Protein AF-A0A7X6UPL3-F1 (afdb_monomer_lite)

Structure (mmCIF, N/CA/C/O backbone):
data_AF-A0A7X6UPL3-F1
#
_entry.id   AF-A0A7X6UPL3-F1
#
loop_
_atom_site.group_PDB
_atom_site.id
_atom_site.type_symbol
_atom_site.label_atom_id
_atom_site.label_alt_id
_atom_site.label_comp_id
_atom_site.label_asym_id
_atom_site.label_entity_id
_atom_site.label_seq_id
_atom_site.pdbx_PDB_ins_code
_atom_site.Cartn_x
_atom_site.Cartn_y
_atom_site.Cartn_z
_atom_site.occupancy
_atom_site.B_iso_or_equiv
_atom_site.auth_seq_id
_atom_site.auth_comp_id
_atom_site.auth_asym_id
_atom_site.auth_atom_id
_atom_site.pdbx_PDB_model_num
ATOM 1 N N . MET A 1 1 ? 2.548 5.588 -10.303 1.00 49.50 1 MET A N 1
ATOM 2 C CA . MET A 1 1 ? 3.588 5.818 -9.278 1.00 49.50 1 MET A CA 1
ATOM 3 C C . MET A 1 1 ? 4.989 5.684 -9.874 1.00 49.50 1 MET A C 1
ATOM 5 O O . MET A 1 1 ? 5.222 4.806 -10.696 1.00 49.50 1 MET A O 1
ATOM 9 N N . GLY A 1 2 ? 5.935 6.513 -9.449 1.00 39.44 2 GLY A N 1
ATOM 10 C CA . GLY A 1 2 ? 7.379 6.367 -9.688 1.00 39.44 2 GLY A CA 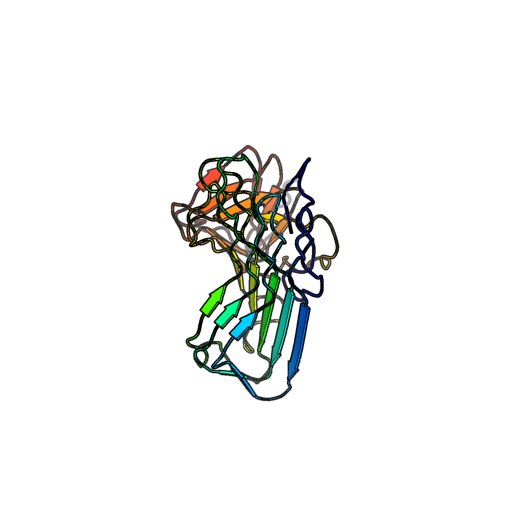1
ATOM 11 C C . GLY A 1 2 ? 8.161 7.140 -8.606 1.00 39.44 2 GLY A C 1
ATOM 12 O O . GLY A 1 2 ? 7.547 7.737 -7.729 1.00 39.44 2 GLY A O 1
ATOM 13 N N . ALA A 1 3 ? 9.494 7.144 -8.642 1.00 35.12 3 ALA A N 1
ATOM 14 C CA . ALA A 1 3 ? 10.317 7.879 -7.672 1.00 35.12 3 ALA A CA 1
ATOM 15 C C . ALA A 1 3 ? 11.450 8.640 -8.391 1.00 35.12 3 ALA A C 1
ATOM 17 O O . ALA A 1 3 ? 12.150 8.047 -9.200 1.00 35.12 3 ALA A O 1
ATOM 18 N N . THR A 1 4 ? 11.553 9.934 -8.099 1.00 40.44 4 THR A N 1
ATOM 19 C CA . THR A 1 4 ? 12.393 11.077 -8.547 1.00 40.44 4 THR A CA 1
ATOM 20 C C . THR A 1 4 ? 13.382 11.083 -9.753 1.00 40.44 4 THR A C 1
ATOM 22 O O . THR A 1 4 ? 13.896 10.079 -10.259 1.00 40.44 4 THR A O 1
ATOM 25 N N . THR A 1 5 ? 13.559 12.342 -10.216 1.00 37.91 5 THR A N 1
ATOM 26 C CA . THR A 1 5 ? 14.378 13.037 -11.255 1.00 37.91 5 THR A CA 1
ATOM 27 C C . THR A 1 5 ? 14.449 12.496 -12.681 1.00 37.91 5 THR A C 1
ATOM 29 O O . THR A 1 5 ? 14.645 13.280 -13.604 1.00 37.91 5 THR A O 1
ATOM 32 N N . TYR A 1 6 ? 14.165 11.215 -12.899 1.00 43.91 6 TYR A N 1
ATOM 33 C CA . TYR A 1 6 ? 13.834 10.660 -14.225 1.00 43.91 6 TYR A CA 1
ATOM 34 C C . TYR A 1 6 ? 12.540 9.826 -14.201 1.00 43.91 6 TYR A C 1
ATOM 36 O O . TYR A 1 6 ? 12.160 9.234 -15.213 1.00 43.91 6 TYR A O 1
ATOM 44 N N . ARG A 1 7 ? 11.869 9.736 -13.038 1.00 62.44 7 ARG A N 1
ATOM 45 C CA . ARG A 1 7 ? 10.598 9.020 -12.821 1.00 62.44 7 ARG A CA 1
ATOM 46 C C . ARG A 1 7 ? 9.725 9.829 -11.844 1.00 62.44 7 ARG A C 1
ATOM 48 O O . ARG A 1 7 ? 10.251 10.371 -10.877 1.00 62.44 7 ARG A O 1
ATOM 55 N N . GLY A 1 8 ? 8.431 9.988 -12.138 1.00 67.94 8 GLY A N 1
ATOM 56 C CA . GLY A 1 8 ? 7.529 10.902 -11.402 1.00 67.94 8 GLY A CA 1
ATOM 57 C C . GLY A 1 8 ? 7.066 10.341 -10.053 1.00 67.94 8 GLY A C 1
ATOM 58 O O . GLY A 1 8 ? 7.019 9.133 -9.979 1.00 67.94 8 GLY A O 1
ATOM 59 N N . PRO A 1 9 ? 6.724 11.159 -9.040 1.00 83.06 9 PRO A N 1
ATOM 60 C CA . PRO A 1 9 ? 6.570 10.779 -7.618 1.00 83.06 9 PRO A CA 1
ATOM 61 C C . PRO A 1 9 ? 5.418 9.800 -7.298 1.00 83.06 9 PRO A C 1
ATOM 63 O O . PRO A 1 9 ? 4.593 9.470 -8.157 1.00 83.06 9 PRO A O 1
ATOM 66 N N . CYS A 1 10 ? 5.332 9.342 -6.040 1.00 90.25 10 CYS A N 1
ATOM 67 C CA . CYS A 1 10 ? 4.122 8.687 -5.520 1.00 90.25 10 CYS A CA 1
ATOM 68 C C . CYS A 1 10 ? 2.954 9.688 -5.443 1.00 90.25 10 CYS A C 1
ATOM 70 O O . CYS A 1 10 ? 3.157 10.849 -5.101 1.00 90.25 10 CYS A O 1
ATOM 72 N N . TYR A 1 11 ? 1.729 9.247 -5.733 1.00 93.81 11 TYR A N 1
ATOM 73 C CA . TYR A 1 11 ? 0.514 10.073 -5.678 1.00 93.81 11 TYR A CA 1
ATOM 74 C C . TYR A 1 11 ? -0.709 9.216 -5.337 1.00 93.81 11 TYR A C 1
ATOM 76 O O . TYR A 1 11 ? -0.643 7.980 -5.382 1.00 93.81 11 TYR A O 1
ATOM 84 N N . GLY A 1 12 ? -1.817 9.890 -5.043 1.00 96.06 12 GLY A N 1
ATOM 85 C CA . GLY A 1 12 ? -3.114 9.276 -4.801 1.00 96.06 12 GLY A CA 1
ATOM 86 C C . GLY A 1 12 ? -3.332 8.880 -3.345 1.00 96.06 12 GLY A C 1
ATOM 87 O O . GLY A 1 12 ? -2.394 8.558 -2.613 1.00 96.06 12 GLY A O 1
ATOM 88 N N . SER A 1 13 ? -4.603 8.879 -2.954 1.00 97.06 13 SER A N 1
ATOM 89 C CA . SER A 1 13 ? -5.058 8.433 -1.640 1.00 97.06 13 SER A CA 1
ATOM 90 C C . SER A 1 13 ? -4.751 6.953 -1.404 1.00 97.06 13 SER A C 1
ATOM 92 O O . SER A 1 13 ? -4.947 6.119 -2.291 1.00 97.06 13 SER A O 1
ATOM 94 N N . VAL A 1 14 ? -4.315 6.612 -0.190 1.00 96.94 14 VAL A N 1
ATOM 95 C CA . VAL A 1 14 ? -4.126 5.213 0.224 1.00 96.94 14 VAL A CA 1
ATOM 96 C C . VAL A 1 14 ? -5.434 4.551 0.648 1.00 96.94 14 VAL A C 1
ATOM 98 O O . VAL A 1 14 ? -5.578 3.353 0.427 1.00 96.94 14 VAL A O 1
ATOM 101 N N . ILE A 1 15 ? -6.400 5.303 1.191 1.00 96.50 15 ILE A N 1
ATOM 102 C CA . ILE A 1 15 ? -7.674 4.737 1.680 1.00 96.50 15 ILE A CA 1
ATOM 103 C C . ILE A 1 15 ? -8.833 4.845 0.674 1.00 96.50 15 ILE A C 1
ATOM 105 O O . ILE A 1 15 ? -9.857 4.179 0.821 1.00 96.50 15 ILE A O 1
ATOM 109 N N . ALA A 1 16 ? -8.716 5.707 -0.337 1.00 96.69 16 ALA A N 1
ATOM 110 C CA . ALA A 1 16 ? -9.722 5.898 -1.380 1.00 96.69 16 ALA A CA 1
ATOM 111 C C . ALA A 1 16 ? -9.080 6.202 -2.751 1.00 96.69 16 ALA A C 1
ATOM 113 O O . ALA A 1 16 ? -9.371 7.241 -3.350 1.00 96.69 16 ALA A O 1
ATOM 114 N N . PRO A 1 17 ? -8.224 5.308 -3.276 1.00 98.12 17 PRO A N 1
ATOM 115 C CA . PRO A 1 17 ? -7.511 5.533 -4.525 1.00 98.12 17 PRO A CA 1
ATOM 116 C C . PRO A 1 17 ? -8.465 5.618 -5.723 1.00 98.12 17 PRO A C 1
ATOM 118 O O . PRO A 1 17 ? -9.433 4.861 -5.827 1.00 98.12 17 PRO A O 1
ATOM 121 N N . THR A 1 18 ? -8.193 6.542 -6.643 1.00 97.56 18 THR A N 1
ATOM 122 C CA . THR A 1 18 ? -8.946 6.706 -7.904 1.00 97.56 18 THR A CA 1
ATOM 123 C C . THR A 1 18 ? -8.048 6.997 -9.107 1.00 97.56 18 THR A C 1
ATOM 125 O O . THR A 1 18 ? -8.505 6.945 -10.249 1.00 97.56 18 THR A O 1
ATOM 128 N N . ASN A 1 19 ? -6.767 7.287 -8.876 1.00 97.25 19 ASN A N 1
ATOM 129 C CA . ASN A 1 19 ? -5.839 7.723 -9.908 1.00 97.25 19 ASN A CA 1
ATOM 130 C C . ASN A 1 19 ? -5.349 6.544 -10.759 1.00 97.25 19 ASN A C 1
ATOM 132 O O . ASN A 1 19 ? -4.966 5.491 -10.245 1.00 97.25 19 ASN A O 1
ATOM 136 N N . ILE A 1 20 ? -5.288 6.740 -12.072 1.00 97.06 20 ILE A N 1
ATOM 137 C CA . ILE A 1 20 ? -4.645 5.781 -12.973 1.00 97.06 20 ILE A CA 1
ATOM 138 C C . ILE A 1 20 ? -3.119 5.778 -12.785 1.00 97.06 20 ILE A C 1
ATOM 140 O O . ILE A 1 20 ? -2.510 6.743 -12.307 1.00 97.06 20 ILE A O 1
ATOM 144 N N . GLY A 1 21 ? -2.487 4.677 -13.171 1.00 96.31 21 GLY A N 1
ATOM 145 C CA . GLY A 1 21 ? -1.043 4.512 -13.177 1.00 96.31 21 GLY A CA 1
ATOM 146 C C . GLY A 1 21 ? -0.377 5.382 -14.243 1.00 96.31 21 GLY A C 1
ATOM 147 O O . GLY A 1 21 ? -0.893 5.570 -15.343 1.00 96.31 21 GLY A O 1
ATOM 148 N N . SER A 1 22 ? 0.805 5.904 -13.929 1.00 93.56 22 SER A N 1
ATOM 149 C CA . SER A 1 22 ? 1.627 6.645 -14.885 1.00 93.56 22 SER A CA 1
ATOM 150 C C . SER A 1 22 ? 2.114 5.729 -16.003 1.00 93.56 22 SER A C 1
ATOM 152 O O . SER A 1 22 ? 2.554 4.605 -15.744 1.00 93.56 22 SER A O 1
ATOM 154 N N . GLY A 1 23 ? 2.087 6.235 -17.235 1.00 90.62 23 GLY A N 1
ATOM 155 C CA . GLY A 1 23 ? 2.757 5.589 -18.356 1.00 90.62 23 GLY A CA 1
ATOM 156 C C . GLY A 1 23 ? 4.282 5.619 -18.223 1.00 90.62 23 GLY A C 1
ATOM 157 O O . GLY A 1 23 ? 4.850 6.454 -17.517 1.00 90.62 23 GLY A O 1
ATOM 158 N N . GLY A 1 24 ? 4.930 4.689 -18.915 1.00 86.50 24 GLY A N 1
ATOM 159 C CA . GLY A 1 24 ? 6.369 4.677 -19.161 1.00 86.50 24 GLY A CA 1
ATOM 160 C C . GLY A 1 24 ? 6.697 5.178 -20.573 1.00 86.50 24 GLY A C 1
ATOM 161 O O . GLY A 1 24 ? 5.895 5.894 -21.174 1.00 86.50 24 GLY A O 1
ATOM 162 N N . SER A 1 25 ? 7.848 4.808 -21.147 1.00 85.69 25 SER A N 1
ATOM 163 C CA . SER A 1 25 ? 8.225 5.273 -22.497 1.00 85.69 25 SER A CA 1
ATOM 164 C C . SER A 1 25 ? 7.486 4.468 -23.568 1.00 85.69 25 SER A C 1
ATOM 166 O O . SER A 1 25 ? 7.978 3.456 -24.066 1.00 85.69 25 SER A O 1
ATOM 168 N N . GLY A 1 26 ? 6.255 4.880 -23.877 1.00 82.81 26 GLY A N 1
ATOM 169 C CA . GLY A 1 26 ? 5.372 4.179 -24.815 1.00 82.81 26 GLY A CA 1
ATOM 170 C C . GLY A 1 26 ? 4.574 3.021 -24.202 1.00 82.81 26 GLY A C 1
ATOM 171 O O . GLY A 1 26 ? 3.855 2.338 -24.925 1.00 82.81 26 GLY A O 1
ATOM 172 N N . SER A 1 27 ? 4.653 2.807 -22.884 1.00 89.19 27 SER A N 1
ATOM 173 C CA . SER A 1 27 ? 3.832 1.824 -22.163 1.00 89.19 27 SER A CA 1
ATOM 174 C C . SER A 1 27 ? 2.759 2.500 -21.317 1.00 89.19 27 SER A C 1
ATOM 176 O O . SER A 1 27 ? 3.033 3.471 -20.613 1.00 89.19 27 SER A O 1
ATOM 178 N N . ALA A 1 28 ? 1.543 1.959 -21.335 1.00 94.38 28 ALA A N 1
ATOM 179 C CA . ALA A 1 28 ? 0.455 2.431 -20.487 1.00 94.38 28 ALA A CA 1
ATOM 180 C C . ALA A 1 28 ? 0.680 2.054 -19.013 1.00 94.38 28 ALA A C 1
ATOM 182 O O . ALA A 1 28 ? 1.211 0.984 -18.714 1.00 94.38 28 ALA A O 1
ATOM 183 N N . GLY A 1 29 ? 0.264 2.927 -18.096 1.00 96.06 29 GLY A N 1
ATOM 184 C CA . GLY A 1 29 ? 0.068 2.555 -16.698 1.00 96.06 29 GLY A CA 1
ATOM 185 C C . GLY A 1 29 ? -1.277 1.856 -16.495 1.00 96.06 29 GLY A C 1
ATOM 186 O O . GLY A 1 29 ? -2.119 1.834 -17.394 1.00 96.06 29 GLY A O 1
ATOM 187 N N . GLY A 1 30 ? -1.472 1.285 -15.311 1.00 97.62 30 GLY A N 1
ATOM 188 C CA . GLY A 1 30 ? -2.698 0.582 -14.958 1.00 97.62 30 GLY A CA 1
ATOM 189 C C . GLY A 1 30 ? -3.911 1.504 -14.873 1.00 97.62 30 GLY A C 1
ATOM 190 O O . GLY A 1 30 ? -3.797 2.687 -14.556 1.00 97.62 30 GLY A O 1
ATOM 191 N N . GLY A 1 31 ? -5.093 0.957 -15.148 1.00 97.88 31 GLY A N 1
ATOM 192 C CA . GLY A 1 31 ? -6.359 1.683 -15.044 1.00 97.88 31 GLY A CA 1
ATOM 193 C C . GLY A 1 31 ? -6.828 1.905 -13.601 1.00 97.88 31 GLY A C 1
ATOM 194 O O . GLY A 1 31 ? -6.066 1.784 -12.642 1.00 97.88 31 GLY A O 1
ATOM 195 N N . ALA A 1 32 ? -8.112 2.222 -13.445 1.00 98.06 32 ALA A N 1
ATOM 196 C CA . ALA A 1 32 ? -8.763 2.309 -12.144 1.00 98.06 32 ALA A CA 1
ATOM 197 C C . ALA A 1 32 ? -10.045 1.464 -12.125 1.00 98.06 32 ALA A C 1
ATOM 199 O O . ALA A 1 32 ? -10.861 1.555 -13.042 1.00 98.06 32 ALA A O 1
ATOM 200 N N . VAL A 1 33 ? -10.230 0.670 -11.070 1.00 98.25 33 VAL A N 1
ATOM 201 C CA . VAL A 1 33 ? -11.450 -0.104 -10.798 1.00 98.25 33 VAL A CA 1
ATOM 202 C C . VAL A 1 33 ? -12.081 0.423 -9.516 1.00 98.25 33 VAL A C 1
ATOM 204 O O . VAL A 1 33 ? -11.426 0.479 -8.477 1.00 98.25 33 VAL A O 1
ATOM 207 N N . LEU A 1 34 ? -13.356 0.808 -9.594 1.00 98.19 34 LEU A N 1
ATOM 208 C CA . LEU A 1 34 ? -14.114 1.394 -8.489 1.00 98.19 34 LEU A CA 1
ATOM 209 C C . LEU A 1 34 ? -15.390 0.579 -8.262 1.00 98.19 34 LEU A C 1
ATOM 211 O O . LEU A 1 34 ? -16.327 0.657 -9.058 1.00 98.19 34 LEU A O 1
ATOM 215 N N . PHE A 1 35 ? -15.439 -0.200 -7.184 1.00 97.75 35 PHE A N 1
ATOM 216 C CA . PHE A 1 35 ? -16.622 -0.962 -6.787 1.00 97.75 35 PHE A CA 1
ATOM 217 C C . PHE A 1 35 ? -17.310 -0.305 -5.596 1.00 97.75 35 PHE A C 1
ATOM 219 O O . PHE A 1 35 ? -16.679 0.053 -4.601 1.00 97.75 35 PHE A O 1
ATOM 226 N N . LYS A 1 36 ? -18.635 -0.186 -5.696 1.00 97.88 36 LYS A N 1
ATOM 227 C CA . LYS A 1 36 ? -19.515 0.217 -4.601 1.00 97.88 36 LYS A CA 1
ATOM 228 C C . LYS A 1 36 ? -20.693 -0.748 -4.555 1.00 97.88 36 LYS A C 1
ATOM 230 O O . LYS A 1 36 ? -21.686 -0.561 -5.253 1.00 97.88 36 LYS A O 1
ATOM 235 N N . VAL A 1 37 ? -20.542 -1.796 -3.760 1.00 98.25 37 VAL A N 1
ATOM 236 C CA . VAL A 1 37 ? -21.475 -2.919 -3.642 1.00 98.25 37 VAL A CA 1
ATOM 237 C C . VAL A 1 37 ? -22.011 -2.937 -2.214 1.00 98.25 37 VAL A C 1
ATOM 239 O O . VAL A 1 37 ? -21.251 -2.816 -1.265 1.00 98.25 37 VAL A O 1
ATOM 242 N N . THR A 1 38 ? -23.325 -3.038 -2.029 1.00 96.62 38 THR A N 1
ATOM 243 C CA . THR A 1 38 ? -23.914 -3.081 -0.676 1.00 96.62 38 THR A CA 1
ATOM 244 C C . THR A 1 38 ? -23.920 -4.485 -0.075 1.00 96.62 38 THR A C 1
ATOM 246 O O . THR A 1 38 ? -23.954 -4.613 1.141 1.00 96.62 38 THR A O 1
ATOM 249 N N . GLY A 1 39 ? -23.912 -5.522 -0.915 1.00 97.19 39 GLY A N 1
ATOM 250 C CA . GLY A 1 39 ? -23.889 -6.927 -0.505 1.00 97.19 39 GLY A CA 1
ATOM 251 C C . GLY A 1 39 ? -22.518 -7.573 -0.692 1.00 97.19 39 GLY A C 1
ATOM 252 O O . GLY A 1 39 ? -21.479 -6.962 -0.452 1.00 97.19 39 GLY A O 1
ATOM 253 N N . GLU A 1 40 ? -22.510 -8.820 -1.149 1.00 98.25 40 GLU A N 1
ATOM 254 C CA . GLU A 1 40 ? -21.281 -9.581 -1.361 1.00 98.25 40 GLU A CA 1
ATOM 255 C C . GLU A 1 40 ? -20.595 -9.225 -2.689 1.00 98.25 40 GLU A C 1
ATOM 257 O O . GLU A 1 40 ? -21.219 -9.214 -3.751 1.00 98.25 40 GLU A O 1
ATOM 262 N N . THR A 1 41 ? -19.279 -9.021 -2.630 1.00 98.62 41 THR A N 1
ATOM 263 C CA . THR A 1 41 ? -18.389 -9.106 -3.790 1.00 98.62 41 THR A CA 1
ATOM 264 C C . THR A 1 41 ? -17.617 -10.416 -3.699 1.00 98.62 41 THR A C 1
ATOM 266 O O . THR A 1 41 ? -16.862 -10.636 -2.750 1.00 98.62 41 THR A O 1
ATOM 269 N N . ARG A 1 42 ? -17.777 -11.288 -4.699 1.00 98.56 42 ARG A N 1
ATOM 270 C CA . ARG A 1 42 ? -17.036 -12.549 -4.803 1.00 98.56 42 ARG A CA 1
ATOM 271 C C . ARG A 1 42 ? -15.982 -12.465 -5.903 1.00 98.56 42 ARG A C 1
ATOM 273 O O . ARG A 1 42 ? -16.318 -12.250 -7.064 1.00 98.56 42 ARG A O 1
ATOM 280 N N . VAL A 1 43 ? -14.716 -12.670 -5.545 1.00 98.62 43 VAL A N 1
ATOM 281 C CA . VAL A 1 43 ? -13.575 -12.645 -6.470 1.00 98.62 43 VAL A CA 1
ATOM 282 C C . VAL A 1 43 ? -12.922 -14.024 -6.507 1.00 98.62 43 VAL A C 1
ATOM 284 O O . VAL A 1 43 ? -12.103 -14.365 -5.657 1.00 98.62 43 VAL A O 1
ATOM 287 N N . ASP A 1 44 ? -13.287 -14.823 -7.508 1.00 98.62 44 ASP A N 1
ATOM 288 C CA . ASP A 1 44 ? -12.640 -16.115 -7.800 1.00 98.62 44 ASP A CA 1
ATOM 289 C C . ASP A 1 44 ? -11.647 -16.034 -8.970 1.00 98.62 44 ASP A C 1
ATOM 291 O O . ASP A 1 44 ? -10.862 -16.954 -9.182 1.00 98.62 44 ASP A O 1
ATOM 295 N N . GLY A 1 45 ? -11.689 -14.936 -9.731 1.00 98.38 45 GLY A N 1
ATOM 296 C CA . GLY A 1 45 ? -10.803 -14.663 -10.860 1.00 98.38 45 GLY A CA 1
ATOM 297 C C . GLY A 1 45 ? -9.781 -13.571 -10.549 1.00 98.38 45 GLY A C 1
ATOM 298 O O . GLY A 1 45 ? -9.270 -13.477 -9.437 1.00 98.38 45 GLY A O 1
ATOM 299 N N . LEU A 1 46 ? -9.498 -12.732 -11.544 1.00 98.50 46 LEU A N 1
ATOM 300 C CA . LEU A 1 46 ? -8.523 -11.648 -11.458 1.00 98.50 46 LEU A CA 1
ATOM 301 C C . LEU A 1 46 ? -9.214 -10.283 -11.545 1.00 98.50 46 LEU A C 1
ATOM 303 O O . LEU A 1 46 ? -9.935 -10.013 -12.505 1.00 98.50 46 LEU A O 1
ATOM 307 N N . ILE A 1 47 ? -8.929 -9.407 -10.584 1.00 98.69 47 ILE A N 1
ATOM 308 C CA . ILE A 1 47 ? -9.117 -7.958 -10.708 1.00 98.69 47 ILE A CA 1
ATOM 309 C C . ILE A 1 47 ? -7.722 -7.347 -10.794 1.00 98.69 47 ILE A C 1
ATOM 311 O O . ILE A 1 47 ? -6.951 -7.458 -9.843 1.00 98.69 47 ILE A O 1
ATOM 315 N N . ALA A 1 48 ? -7.392 -6.722 -11.924 1.00 98.44 48 ALA A N 1
ATOM 316 C CA . ALA A 1 48 ? -6.061 -6.183 -12.171 1.00 98.44 48 ALA A CA 1
ATOM 317 C C . ALA A 1 48 ? -6.102 -4.736 -12.672 1.00 98.44 48 ALA A C 1
ATOM 319 O O . ALA A 1 48 ? -6.839 -4.408 -13.602 1.00 98.44 48 ALA A O 1
ATOM 320 N N . CYS A 1 49 ? -5.244 -3.903 -12.090 1.00 98.31 49 CYS A N 1
ATOM 321 C CA . CYS A 1 49 ? -4.909 -2.558 -12.555 1.00 98.31 49 CYS A CA 1
ATOM 322 C C . CYS A 1 49 ? -3.392 -2.451 -12.740 1.00 98.31 49 CYS A C 1
ATOM 324 O O . CYS A 1 49 ? -2.750 -1.547 -12.203 1.00 98.31 49 CYS A O 1
ATOM 326 N N . ASP A 1 50 ? -2.806 -3.407 -13.455 1.00 98.00 50 ASP A N 1
ATOM 327 C CA . ASP A 1 50 ? -1.359 -3.502 -13.629 1.00 98.00 50 ASP A CA 1
ATOM 328 C C . ASP A 1 50 ? -0.849 -2.515 -14.680 1.00 98.00 50 ASP A C 1
ATOM 330 O O . ASP A 1 50 ? -1.521 -2.229 -15.672 1.00 98.00 50 ASP A O 1
ATOM 334 N N . GLY A 1 51 ? 0.360 -2.004 -14.474 1.00 95.88 51 GLY A N 1
ATOM 335 C CA . GLY A 1 51 ? 1.071 -1.260 -15.504 1.00 95.88 51 GLY A CA 1
ATOM 336 C C . GLY A 1 51 ? 1.668 -2.186 -16.561 1.00 95.88 51 GLY A C 1
ATOM 337 O O . GLY A 1 51 ? 2.128 -3.286 -16.253 1.00 95.88 51 GLY A O 1
ATOM 338 N N . ASN A 1 52 ? 1.715 -1.733 -17.816 1.00 93.81 52 ASN A N 1
ATOM 339 C CA . ASN A 1 52 ? 2.252 -2.556 -18.896 1.00 93.81 52 ASN A CA 1
ATOM 340 C C . ASN A 1 52 ? 3.777 -2.698 -18.787 1.00 93.81 52 ASN A C 1
ATOM 342 O O . ASN A 1 52 ? 4.472 -1.705 -18.525 1.00 93.81 52 ASN A O 1
ATOM 346 N N . PRO A 1 53 ? 4.319 -3.902 -19.048 1.00 89.12 53 PRO A N 1
ATOM 347 C CA . PRO A 1 53 ? 5.755 -4.106 -19.124 1.00 89.12 53 PRO A CA 1
ATOM 348 C C . PRO A 1 53 ? 6.344 -3.367 -20.327 1.00 89.12 53 PRO A C 1
ATOM 350 O O . PRO A 1 53 ? 5.657 -3.099 -21.316 1.00 89.12 53 PRO A O 1
ATOM 353 N N . ASN A 1 54 ? 7.630 -3.036 -20.247 1.00 84.31 54 ASN A N 1
ATOM 354 C CA . ASN A 1 54 ? 8.341 -2.385 -21.340 1.00 84.31 54 ASN A CA 1
ATOM 355 C C . ASN A 1 54 ? 9.854 -2.619 -21.253 1.00 84.31 54 ASN A C 1
ATOM 357 O O . ASN A 1 54 ? 10.396 -2.958 -20.198 1.00 84.31 54 ASN A O 1
ATOM 361 N N . TYR A 1 55 ? 10.538 -2.388 -22.370 1.00 75.44 55 TYR A N 1
ATOM 362 C CA . TYR A 1 55 ? 11.997 -2.315 -22.442 1.00 75.44 55 TYR A CA 1
ATOM 363 C C . TYR A 1 55 ? 12.511 -0.997 -21.869 1.00 75.44 55 TYR A C 1
ATOM 365 O O . TYR A 1 55 ? 13.518 -0.960 -21.163 1.00 75.44 55 TYR A O 1
ATOM 373 N N . THR A 1 56 ? 11.799 0.092 -22.169 1.00 72.12 56 THR A N 1
ATOM 374 C CA . THR A 1 56 ? 12.212 1.445 -21.824 1.00 72.12 56 THR A CA 1
ATOM 375 C C . THR A 1 56 ? 11.215 2.081 -20.872 1.00 72.12 56 THR A C 1
ATOM 377 O O . THR A 1 56 ? 10.279 2.728 -21.316 1.00 72.12 56 THR A O 1
ATOM 380 N N . HIS A 1 57 ? 11.399 1.913 -19.560 1.00 82.38 57 HIS A N 1
ATOM 381 C CA . HIS A 1 57 ? 10.471 2.398 -18.527 1.00 82.38 57 HIS A CA 1
ATOM 382 C C . HIS A 1 57 ? 9.074 1.772 -18.630 1.00 82.38 57 HIS A C 1
ATOM 384 O O . HIS A 1 57 ? 8.300 2.104 -19.522 1.00 82.38 57 HIS A O 1
ATOM 390 N N . SER A 1 58 ? 8.734 0.892 -17.693 1.00 89.31 58 SER A N 1
ATOM 391 C CA . SER A 1 58 ? 7.420 0.238 -17.660 1.00 89.31 58 SER A CA 1
ATOM 392 C C . SER A 1 58 ? 6.355 1.116 -16.998 1.00 89.31 58 SER A C 1
ATOM 394 O O . SER A 1 58 ? 6.671 2.029 -16.230 1.00 89.31 58 SER A O 1
ATOM 396 N N . GLY A 1 59 ? 5.084 0.845 -17.298 1.00 93.12 59 GLY A N 1
ATOM 397 C CA . GLY A 1 59 ? 3.957 1.546 -16.688 1.00 93.12 59 GLY A CA 1
ATOM 398 C C . GLY A 1 59 ? 3.799 1.196 -15.212 1.00 93.12 59 GLY A C 1
ATOM 399 O O . GLY A 1 59 ? 4.095 0.079 -14.791 1.00 93.12 59 GLY A O 1
ATOM 400 N N . ALA A 1 60 ? 3.317 2.141 -14.414 1.00 94.62 60 ALA A N 1
ATOM 401 C CA . ALA A 1 60 ? 3.023 1.908 -13.005 1.00 94.62 60 ALA A CA 1
ATOM 402 C C . ALA A 1 60 ? 1.657 1.245 -12.804 1.00 94.62 60 ALA A C 1
ATOM 404 O O . ALA A 1 60 ? 0.762 1.433 -13.629 1.00 94.62 60 ALA A O 1
ATOM 405 N N . GLY A 1 61 ? 1.474 0.554 -11.680 1.00 97.50 61 GLY A N 1
ATOM 406 C CA . GLY A 1 61 ? 0.160 0.095 -11.240 1.00 97.50 61 GLY A CA 1
ATOM 407 C C . GLY A 1 61 ? -0.802 1.266 -11.014 1.00 97.50 61 GLY A C 1
ATOM 408 O O . GLY A 1 61 ? -0.384 2.385 -10.693 1.00 97.50 61 GLY A O 1
ATOM 409 N N . GLY A 1 62 ? -2.087 1.005 -11.230 1.00 98.25 62 GLY A N 1
ATOM 410 C CA . GLY A 1 62 ? -3.181 1.957 -11.064 1.00 98.25 62 GLY A CA 1
ATOM 411 C C . GLY A 1 62 ? -3.914 1.796 -9.733 1.00 98.25 62 GLY A C 1
ATOM 412 O O . GLY A 1 62 ? -3.292 1.523 -8.707 1.00 98.25 62 GLY A O 1
ATOM 413 N N . SER A 1 63 ? -5.235 1.977 -9.745 1.00 98.69 63 SER A N 1
ATOM 414 C CA . SER A 1 63 ? -6.051 2.009 -8.523 1.00 98.69 63 SER A CA 1
ATOM 415 C C . SER A 1 63 ? -7.114 0.918 -8.489 1.00 98.69 63 SER A C 1
ATOM 417 O O . SER A 1 63 ? -7.832 0.713 -9.464 1.00 98.69 63 SER A O 1
ATOM 419 N N . ILE A 1 64 ? -7.279 0.261 -7.345 1.00 98.88 64 ILE A N 1
ATOM 420 C CA . ILE A 1 64 ? -8.431 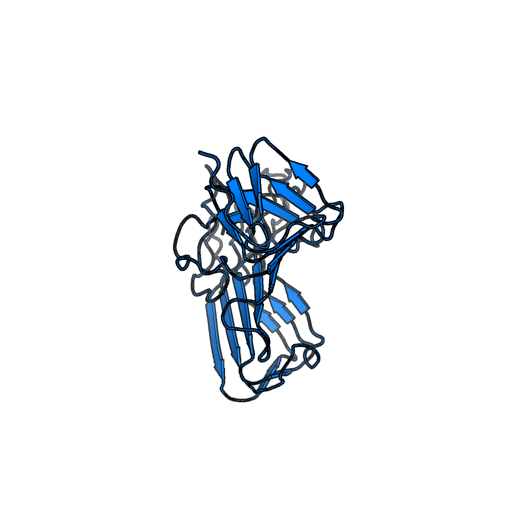-0.602 -7.061 1.00 98.88 64 ILE A CA 1
ATOM 421 C C . ILE A 1 64 ? -9.075 -0.106 -5.770 1.00 98.88 64 ILE A C 1
ATOM 423 O O . ILE A 1 64 ? -8.433 -0.088 -4.728 1.00 98.88 64 ILE A O 1
ATOM 427 N N . ASN A 1 65 ? -10.340 0.295 -5.828 1.00 98.75 65 ASN A N 1
ATOM 428 C CA . ASN A 1 65 ? -11.089 0.793 -4.678 1.00 98.75 65 ASN A CA 1
ATOM 429 C C . ASN A 1 65 ? -12.399 0.023 -4.569 1.00 98.75 65 ASN A C 1
ATOM 431 O O . ASN A 1 65 ? -13.310 0.213 -5.376 1.00 98.75 65 ASN A O 1
ATOM 435 N N . ILE A 1 66 ? -12.469 -0.879 -3.598 1.00 98.69 66 ILE A N 1
ATOM 436 C CA . ILE A 1 66 ? -13.604 -1.768 -3.391 1.00 98.69 66 ILE A CA 1
ATOM 437 C C . ILE A 1 66 ? -14.266 -1.400 -2.071 1.00 98.69 66 ILE A C 1
ATOM 439 O O . ILE A 1 66 ? -13.712 -1.609 -0.998 1.00 98.69 66 ILE A O 1
ATOM 443 N N . LYS A 1 67 ? -15.493 -0.894 -2.148 1.00 98.50 67 LYS A N 1
ATOM 444 C CA . LYS A 1 67 ? -16.394 -0.772 -1.000 1.00 98.50 67 LYS A CA 1
ATOM 445 C C . LYS A 1 67 ? -17.473 -1.828 -1.163 1.00 98.50 67 LYS A C 1
ATOM 447 O O . LYS A 1 67 ? -18.230 -1.764 -2.133 1.00 98.50 67 LYS A O 1
ATOM 452 N N . THR A 1 68 ? -17.504 -2.809 -0.269 1.00 98.62 68 THR A N 1
ATOM 453 C CA . THR A 1 68 ? -18.414 -3.960 -0.350 1.00 98.62 68 THR A CA 1
ATOM 454 C C . THR A 1 68 ? -19.028 -4.266 1.015 1.00 98.62 68 THR A C 1
ATOM 456 O O . THR A 1 68 ? -18.502 -3.828 2.035 1.00 98.62 68 THR A O 1
ATOM 459 N N . GLY A 1 69 ? -20.143 -4.992 1.074 1.00 98.44 69 GLY A N 1
ATOM 460 C CA . GLY A 1 69 ? -20.664 -5.531 2.335 1.00 98.44 69 GLY A CA 1
ATOM 461 C C . GLY A 1 69 ? -19.699 -6.580 2.884 1.00 98.44 69 GLY A C 1
ATOM 462 O O . GLY A 1 69 ? -19.019 -6.342 3.880 1.00 98.44 69 GLY A O 1
ATOM 463 N N . ILE A 1 70 ? -19.564 -7.681 2.142 1.00 98.44 70 ILE A N 1
ATOM 464 C CA . ILE A 1 70 ? -18.616 -8.779 2.390 1.00 98.44 70 ILE A CA 1
ATOM 465 C C . ILE A 1 70 ? -17.716 -8.958 1.159 1.00 98.44 70 ILE A C 1
ATOM 467 O O . ILE A 1 70 ? -18.169 -8.769 0.025 1.00 98.44 70 ILE A O 1
ATOM 471 N N . LEU A 1 71 ? -16.456 -9.352 1.370 1.00 98.75 71 LEU A N 1
ATOM 472 C CA . LEU A 1 71 ? -15.564 -9.864 0.327 1.00 98.75 71 LEU A CA 1
ATOM 473 C C . LEU A 1 71 ? -15.375 -11.379 0.505 1.00 98.75 71 LEU A C 1
ATOM 475 O O . LEU A 1 71 ? -15.005 -11.833 1.585 1.00 98.75 71 LEU A O 1
ATOM 479 N N . ARG A 1 72 ? -15.595 -12.165 -0.554 1.00 98.69 72 ARG A N 1
ATOM 480 C CA . ARG A 1 72 ? -15.336 -13.617 -0.571 1.00 98.69 72 ARG A CA 1
ATOM 481 C C . ARG A 1 72 ? -14.529 -14.038 -1.785 1.00 98.69 72 ARG A C 1
ATOM 483 O O . ARG A 1 72 ? -14.495 -13.344 -2.799 1.00 98.69 72 ARG A O 1
ATOM 490 N N . GLY A 1 73 ? -13.970 -15.239 -1.715 1.00 98.56 73 GLY A N 1
ATOM 491 C CA . GLY A 1 73 ? -13.378 -15.918 -2.863 1.00 98.56 73 GLY A CA 1
ATOM 492 C C . GLY A 1 73 ? -11.909 -16.240 -2.653 1.00 98.56 73 GLY A C 1
ATOM 493 O O . GLY A 1 73 ? -11.379 -16.135 -1.547 1.00 98.56 73 GLY A O 1
ATOM 494 N N . ARG A 1 74 ? -11.274 -16.714 -3.722 1.00 98.44 74 ARG A N 1
ATOM 495 C CA . ARG A 1 74 ? -9.889 -17.221 -3.699 1.00 98.44 74 ARG A CA 1
ATOM 496 C C . ARG A 1 74 ? -9.044 -16.682 -4.854 1.00 98.44 74 ARG A C 1
ATOM 498 O O . ARG A 1 74 ? -7.970 -17.209 -5.119 1.00 98.44 74 ARG A O 1
ATOM 505 N N . GLY A 1 75 ? -9.569 -15.688 -5.565 1.00 98.69 75 GLY A N 1
ATOM 506 C CA . GLY A 1 75 ? -8.922 -15.056 -6.703 1.00 98.69 75 GLY A CA 1
ATOM 507 C C . GLY A 1 75 ? -7.826 -14.071 -6.302 1.00 98.69 75 GLY A C 1
ATOM 508 O O . GLY A 1 75 ? -7.357 -14.045 -5.164 1.00 98.69 75 GLY A O 1
ATOM 509 N N . THR A 1 76 ? -7.438 -13.224 -7.247 1.00 98.81 76 THR A N 1
ATOM 510 C CA . THR A 1 76 ? -6.364 -12.242 -7.075 1.00 98.81 76 THR A CA 1
ATOM 511 C C . THR A 1 76 ? -6.877 -10.836 -7.339 1.00 98.81 76 THR A C 1
ATOM 513 O O . THR A 1 76 ? -7.561 -10.581 -8.331 1.00 98.81 76 THR A O 1
ATOM 516 N N . ILE A 1 77 ? -6.512 -9.912 -6.455 1.00 98.88 77 ILE A N 1
ATOM 517 C CA . ILE A 1 77 ? -6.750 -8.476 -6.590 1.00 98.88 77 ILE A CA 1
ATOM 518 C C . ILE A 1 77 ? -5.378 -7.805 -6.647 1.00 98.88 77 ILE A C 1
ATOM 520 O O . ILE A 1 77 ? -4.620 -7.875 -5.680 1.00 98.88 77 ILE A O 1
ATOM 524 N N . GLN A 1 78 ? -5.024 -7.188 -7.775 1.00 98.69 78 GLN A N 1
ATOM 525 C CA . GLN A 1 78 ? -3.666 -6.683 -7.959 1.00 98.69 78 GLN A CA 1
ATOM 526 C C . GLN A 1 78 ? -3.546 -5.360 -8.715 1.00 98.69 78 GLN A C 1
ATOM 528 O O . GLN A 1 78 ? -4.284 -5.073 -9.651 1.00 98.69 78 GLN A O 1
ATOM 533 N N . ALA A 1 79 ? -2.582 -4.547 -8.298 1.00 98.31 79 ALA A N 1
ATOM 534 C CA . ALA A 1 79 ? -2.216 -3.292 -8.947 1.00 98.31 79 ALA A CA 1
ATOM 535 C C . ALA A 1 79 ? -0.690 -3.231 -9.054 1.00 98.31 79 ALA A C 1
ATOM 537 O O . ALA A 1 79 ? -0.008 -2.511 -8.326 1.00 98.31 79 ALA A O 1
ATOM 538 N N . MET A 1 80 ? -0.138 -4.075 -9.911 1.00 96.56 80 MET A N 1
ATOM 539 C CA . MET A 1 80 ? 1.291 -4.320 -10.029 1.00 96.56 80 MET A CA 1
ATOM 540 C C . MET A 1 80 ? 1.954 -3.273 -10.915 1.00 96.56 80 MET A C 1
ATOM 542 O O . MET A 1 80 ? 1.409 -2.831 -11.926 1.00 96.56 80 MET A O 1
ATOM 546 N N . GLY A 1 81 ? 3.178 -2.902 -10.562 1.00 94.19 81 GLY A N 1
ATOM 547 C CA . GLY A 1 81 ? 4.052 -2.182 -11.474 1.00 94.19 81 GLY A CA 1
ATOM 548 C C . GLY A 1 81 ? 4.531 -3.091 -12.599 1.00 94.19 81 GLY A C 1
ATOM 549 O O . GLY A 1 81 ? 4.903 -4.238 -12.338 1.00 94.19 81 GLY A O 1
ATOM 550 N N . GLY A 1 82 ? 4.539 -2.563 -13.823 1.00 92.06 82 GLY A N 1
ATOM 551 C CA . GLY A 1 82 ? 4.953 -3.289 -15.014 1.00 92.06 82 GLY A CA 1
ATOM 552 C C . GLY A 1 82 ? 6.416 -3.714 -14.959 1.00 92.06 82 GLY A C 1
ATOM 553 O O . GLY A 1 82 ? 7.291 -2.969 -14.502 1.00 92.06 82 GLY A O 1
ATOM 554 N N . ASP A 1 83 ? 6.677 -4.912 -15.463 1.00 87.75 83 ASP A N 1
ATOM 555 C CA . ASP A 1 83 ? 7.998 -5.531 -15.428 1.00 87.75 83 ASP A CA 1
ATOM 556 C C . ASP A 1 83 ? 8.919 -4.944 -16.488 1.00 87.75 83 ASP A C 1
ATOM 558 O O . ASP A 1 83 ? 8.478 -4.446 -17.529 1.00 87.75 83 ASP A O 1
ATOM 562 N N . ARG A 1 84 ? 10.224 -5.006 -16.229 1.00 76.31 84 ARG A N 1
ATOM 563 C CA . ARG A 1 84 ? 11.223 -4.754 -17.265 1.00 76.31 84 ARG A CA 1
ATOM 564 C C . ARG A 1 84 ? 11.345 -5.991 -18.149 1.00 76.31 84 ARG A C 1
ATOM 566 O O . ARG A 1 84 ? 11.505 -7.095 -17.632 1.00 76.31 84 ARG A O 1
ATOM 573 N N . VAL A 1 85 ? 11.375 -5.796 -19.463 1.00 69.12 85 VAL A N 1
ATOM 574 C CA . VAL A 1 85 ? 11.801 -6.844 -20.402 1.00 69.12 85 VAL A CA 1
ATOM 575 C C . VAL A 1 85 ? 13.309 -6.709 -20.631 1.00 69.12 85 VAL A C 1
ATOM 577 O O . VAL A 1 85 ? 13.789 -5.629 -20.978 1.00 69.12 85 VAL A O 1
ATOM 580 N N . ASP A 1 86 ? 14.081 -7.766 -20.364 1.00 64.44 86 ASP A N 1
ATOM 581 C CA . ASP A 1 86 ? 15.545 -7.696 -20.396 1.00 64.44 86 ASP A CA 1
ATOM 582 C C . ASP A 1 86 ? 16.105 -7.561 -21.819 1.00 64.44 86 ASP A C 1
ATOM 584 O O . ASP A 1 86 ? 15.870 -8.411 -22.672 1.00 64.44 86 ASP A O 1
ATOM 588 N N . ASN A 1 87 ? 16.882 -6.502 -22.058 1.00 60.47 87 ASN A N 1
ATOM 589 C CA . ASN A 1 87 ? 17.664 -6.294 -23.278 1.00 60.47 87 ASN A CA 1
ATOM 590 C C . ASN A 1 87 ? 19.102 -5.797 -22.997 1.00 60.47 87 ASN A C 1
ATOM 592 O O . ASN A 1 87 ? 19.741 -5.230 -23.882 1.00 60.47 87 ASN A O 1
ATOM 596 N N . GLY A 1 88 ? 19.595 -5.930 -21.758 1.00 57.22 88 GLY A N 1
ATOM 597 C CA . GLY A 1 88 ? 20.916 -5.420 -21.361 1.00 57.22 88 GLY A CA 1
ATOM 598 C C . GLY A 1 88 ? 21.017 -3.905 -21.099 1.00 57.22 88 GLY A C 1
ATOM 599 O O . GLY A 1 88 ? 22.113 -3.426 -20.819 1.00 57.22 88 GLY A O 1
ATOM 600 N N . GLN A 1 89 ? 19.921 -3.133 -21.147 1.00 59.31 89 GLN A N 1
ATOM 601 C CA . GLN A 1 89 ? 19.929 -1.692 -20.831 1.00 59.31 89 GLN A CA 1
ATOM 602 C C . GLN A 1 89 ? 19.518 -1.368 -19.380 1.00 59.31 89 GLN A C 1
ATOM 604 O O . GLN A 1 89 ? 18.664 -2.028 -18.782 1.00 59.31 89 GLN A O 1
ATOM 609 N N . VAL A 1 90 ? 20.094 -0.285 -18.839 1.00 60.47 90 VAL A N 1
ATOM 610 C CA . VAL A 1 90 ? 19.849 0.250 -17.485 1.00 60.47 90 VAL A CA 1
ATOM 611 C C . VAL A 1 90 ? 18.579 1.102 -17.467 1.00 60.47 90 VAL A C 1
ATOM 613 O O . VAL A 1 90 ? 18.624 2.324 -17.591 1.00 60.47 90 VAL A O 1
ATOM 616 N N . GLN A 1 91 ? 17.421 0.456 -17.346 1.00 71.50 91 GLN A N 1
ATOM 617 C CA . GLN A 1 91 ? 16.126 1.136 -17.295 1.00 71.50 91 GLN A CA 1
ATOM 618 C C . GLN A 1 91 ? 15.235 0.485 -16.241 1.00 71.50 91 GLN A C 1
ATOM 620 O O . GLN A 1 91 ? 15.231 -0.726 -16.066 1.00 71.50 91 GLN A O 1
ATOM 625 N N . GLY A 1 92 ? 14.517 1.308 -15.492 1.00 78.62 92 GLY A N 1
ATOM 626 C CA . GLY A 1 92 ? 13.671 0.874 -14.391 1.00 78.62 92 GLY A CA 1
ATOM 627 C C . GLY A 1 92 ? 12.266 0.468 -14.802 1.00 78.62 92 GLY A C 1
ATOM 628 O O . GLY A 1 92 ? 11.755 0.859 -15.853 1.00 78.62 92 GLY A O 1
ATOM 629 N N . SER A 1 93 ? 11.643 -0.271 -13.909 1.00 87.44 93 SER A N 1
ATOM 630 C CA . SER A 1 93 ? 10.288 -0.798 -13.996 1.00 87.44 93 SER A CA 1
ATOM 631 C C . SER A 1 93 ? 9.250 0.177 -13.430 1.00 87.44 93 SER A C 1
ATOM 633 O O . SER A 1 93 ? 9.582 1.259 -12.926 1.00 87.44 93 SER A O 1
ATOM 635 N N . GLY A 1 94 ? 7.977 -0.197 -13.543 1.00 90.44 94 GLY A N 1
ATOM 636 C CA . GLY A 1 94 ? 6.873 0.542 -12.948 1.00 90.44 94 GLY A CA 1
ATOM 637 C C . GLY A 1 94 ? 6.777 0.283 -11.450 1.00 90.44 94 GLY A C 1
ATOM 638 O O . GLY A 1 94 ? 7.045 -0.826 -10.994 1.00 90.44 94 GLY A O 1
ATOM 639 N N . ALA A 1 95 ? 6.377 1.286 -10.671 1.00 92.38 95 ALA A N 1
ATOM 640 C CA . ALA A 1 95 ? 6.032 1.079 -9.265 1.00 92.38 95 ALA A CA 1
ATOM 641 C C . ALA A 1 95 ? 4.631 0.466 -9.124 1.00 92.38 95 ALA A C 1
ATOM 643 O O . ALA A 1 95 ? 3.825 0.526 -10.057 1.00 92.38 95 ALA A O 1
ATOM 644 N N . GLY A 1 96 ? 4.355 -0.118 -7.960 1.00 95.44 96 GLY A N 1
ATOM 645 C CA . GLY A 1 96 ? 3.036 -0.631 -7.608 1.00 95.44 96 GLY A CA 1
ATOM 646 C C . GLY A 1 96 ? 1.961 0.455 -7.581 1.00 95.44 96 GLY A C 1
ATOM 647 O O . GLY A 1 96 ? 2.249 1.651 -7.634 1.00 95.44 96 GLY A O 1
ATOM 648 N N . GLY A 1 97 ? 0.708 0.025 -7.541 1.00 97.50 97 GLY A N 1
ATOM 649 C CA . GLY A 1 97 ? -0.473 0.875 -7.477 1.00 97.50 97 GLY A CA 1
ATOM 650 C C . GLY A 1 97 ? -1.023 1.042 -6.061 1.00 97.50 97 GLY A C 1
ATOM 651 O O . GLY A 1 97 ? -0.340 0.809 -5.065 1.00 97.50 97 GLY A O 1
ATOM 652 N N . ARG A 1 98 ? -2.284 1.454 -5.963 1.00 98.44 98 ARG A N 1
ATOM 653 C CA . ARG A 1 98 ? -2.993 1.631 -4.692 1.00 98.44 98 ARG A CA 1
ATOM 654 C C . ARG A 1 98 ? -4.234 0.747 -4.686 1.00 98.44 98 ARG A C 1
ATOM 656 O O . ARG A 1 98 ? -5.071 0.848 -5.581 1.00 98.44 98 ARG A O 1
ATOM 663 N N . ILE A 1 99 ? -4.358 -0.115 -3.688 1.00 98.88 99 ILE A N 1
ATOM 664 C CA . ILE A 1 99 ? -5.542 -0.945 -3.465 1.00 98.88 99 ILE A CA 1
ATOM 665 C C . ILE A 1 99 ? -6.162 -0.509 -2.143 1.00 98.88 99 ILE A C 1
ATOM 667 O O . ILE A 1 99 ? -5.445 -0.404 -1.157 1.00 98.88 99 ILE A O 1
ATOM 671 N N . ALA A 1 100 ? -7.469 -0.281 -2.108 1.00 98.69 100 ALA A N 1
ATOM 672 C CA . ALA A 1 100 ? -8.230 -0.105 -0.880 1.00 98.69 100 ALA A CA 1
ATOM 673 C C . ALA A 1 100 ? -9.464 -1.001 -0.908 1.00 98.69 100 ALA A C 1
ATOM 675 O O . ALA A 1 100 ?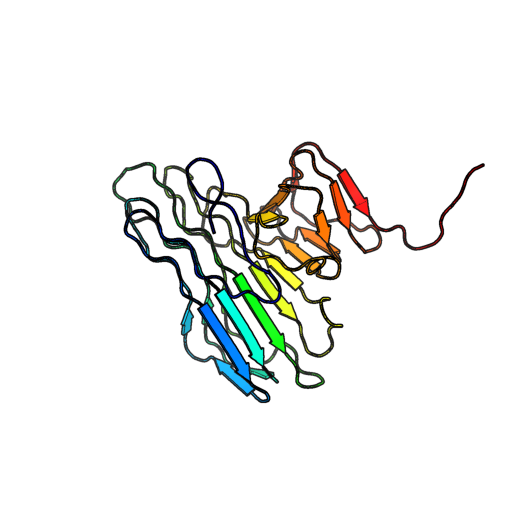 -10.203 -1.008 -1.897 1.00 98.69 100 ALA A O 1
ATOM 676 N N . ILE A 1 101 ? -9.689 -1.740 0.175 1.00 98.75 101 ILE A N 1
ATOM 677 C CA . ILE A 1 101 ? -10.882 -2.557 0.369 1.00 98.75 101 ILE A CA 1
ATOM 678 C C . ILE A 1 101 ? -11.495 -2.225 1.724 1.00 98.75 101 ILE A C 1
ATOM 680 O O . ILE A 1 101 ? -10.835 -2.339 2.754 1.00 98.75 101 ILE A O 1
ATOM 684 N N . ILE A 1 102 ? -12.760 -1.814 1.702 1.00 98.50 102 ILE A N 1
ATOM 685 C CA . ILE A 1 102 ? -13.531 -1.444 2.887 1.00 98.50 102 ILE A CA 1
ATOM 686 C C . ILE A 1 102 ? -14.773 -2.332 2.939 1.00 98.50 102 ILE A C 1
ATOM 688 O O . ILE A 1 102 ? -15.582 -2.330 1.999 1.00 98.50 102 ILE A O 1
ATOM 692 N N . LEU A 1 103 ? -14.908 -3.086 4.027 1.00 98.50 103 LEU A N 1
ATOM 693 C CA . LEU A 1 103 ? -16.078 -3.907 4.328 1.00 98.50 103 LEU A CA 1
ATOM 694 C C . LEU A 1 103 ? -17.085 -3.085 5.133 1.00 98.50 103 LEU A C 1
ATOM 696 O O . LEU A 1 103 ? -16.713 -2.314 6.012 1.00 98.50 103 LEU A O 1
ATOM 700 N N . SER A 1 104 ? -18.368 -3.227 4.819 1.00 97.00 104 SER A N 1
ATOM 701 C CA . SER A 1 104 ? -19.430 -2.397 5.406 1.00 97.00 104 SER A CA 1
ATOM 702 C C . SER A 1 104 ? -20.554 -3.188 6.066 1.00 97.00 104 SER A C 1
ATOM 704 O O . SER A 1 104 ? -21.380 -2.595 6.759 1.00 97.00 104 SER A O 1
ATOM 706 N N . GLU A 1 105 ? -20.601 -4.509 5.883 1.00 97.31 105 GLU A N 1
ATOM 707 C CA . GLU A 1 105 ? -21.590 -5.349 6.556 1.00 97.31 105 GLU A CA 1
ATOM 708 C C . GLU A 1 105 ? -21.179 -5.588 8.018 1.00 97.31 105 GLU A C 1
ATOM 710 O O . GLU A 1 105 ? -20.059 -6.034 8.255 1.00 97.31 105 GLU A O 1
ATOM 715 N N . PRO A 1 106 ? -22.042 -5.315 9.015 1.00 96.00 106 PRO A N 1
ATOM 716 C CA . PRO A 1 106 ? -21.695 -5.490 10.423 1.00 96.00 106 PRO A CA 1
ATOM 717 C C . PRO A 1 106 ? -21.137 -6.883 10.739 1.00 96.00 106 PRO A C 1
ATOM 719 O O . PRO A 1 106 ? -21.776 -7.896 10.466 1.00 96.00 106 PRO A O 1
ATOM 722 N N . GLY A 1 107 ? -19.949 -6.924 11.346 1.00 95.12 107 GLY A N 1
ATOM 723 C CA . GLY A 1 107 ? -19.250 -8.170 11.675 1.00 95.12 107 GLY A CA 1
ATOM 724 C C . GLY A 1 107 ? -18.496 -8.816 10.508 1.00 95.12 107 GLY A C 1
ATOM 725 O O . GLY A 1 107 ? -17.908 -9.876 10.704 1.00 95.12 107 GLY A O 1
ATOM 726 N N . ALA A 1 108 ? -18.485 -8.209 9.318 1.00 97.75 108 ALA A N 1
ATOM 727 C CA . ALA A 1 108 ? -17.657 -8.675 8.215 1.00 97.75 108 ALA A CA 1
ATOM 728 C C . ALA A 1 108 ? -16.173 -8.396 8.478 1.00 97.75 108 ALA A C 1
ATOM 730 O O . ALA A 1 108 ? -15.779 -7.271 8.790 1.00 97.75 108 ALA A O 1
ATOM 731 N N . ASP A 1 109 ? -15.365 -9.429 8.269 1.00 97.69 109 ASP A N 1
ATOM 732 C CA . ASP A 1 109 ? -13.910 -9.384 8.240 1.00 97.69 109 ASP A CA 1
ATOM 733 C C . ASP A 1 109 ? -13.387 -9.985 6.922 1.00 97.69 109 ASP A C 1
ATOM 735 O O . ASP A 1 109 ? -14.153 -10.396 6.043 1.00 97.69 109 ASP A O 1
ATOM 739 N N . PHE A 1 110 ? -12.066 -10.018 6.760 1.00 97.88 110 PHE A N 1
ATOM 740 C CA . PHE A 1 110 ? -11.427 -10.545 5.554 1.00 97.88 110 PHE A CA 1
ATOM 741 C C . PHE A 1 110 ? -11.260 -12.073 5.550 1.00 97.88 110 PHE A C 1
ATOM 743 O O . PHE A 1 110 ? -10.815 -12.619 4.540 1.00 97.88 110 PHE A O 1
ATOM 750 N N . SER A 1 111 ? -11.639 -12.791 6.616 1.00 97.94 111 SER A N 1
ATOM 751 C CA . SER A 1 111 ? -11.476 -14.252 6.702 1.00 97.94 111 SER A CA 1
ATOM 752 C C . SER A 1 111 ? -12.160 -15.050 5.574 1.00 97.94 111 SER A C 1
ATOM 754 O O . SER A 1 111 ? -11.613 -16.083 5.174 1.00 97.94 111 SER A O 1
ATOM 756 N N . PRO A 1 112 ? -13.292 -14.610 4.977 1.00 98.19 112 PRO A N 1
ATOM 757 C CA . PRO A 1 112 ? -13.915 -15.314 3.856 1.00 98.19 112 PRO A CA 1
ATOM 758 C C . PRO A 1 112 ? -13.194 -15.158 2.510 1.00 98.19 112 PRO A C 1
ATOM 760 O O . PRO A 1 112 ? -13.548 -15.851 1.546 1.00 98.19 112 PRO A O 1
ATOM 763 N N . PHE A 1 113 ? -12.231 -14.241 2.409 1.00 98.62 113 PHE A N 1
ATOM 764 C CA . PHE A 1 113 ? -11.385 -14.074 1.235 1.00 98.62 113 PHE A CA 1
ATOM 765 C C . PHE A 1 113 ? -10.020 -14.711 1.500 1.00 98.62 113 PHE A C 1
ATOM 767 O O . PHE A 1 113 ? -9.201 -14.185 2.243 1.00 98.62 113 PHE A O 1
ATOM 774 N N . THR A 1 114 ? -9.756 -15.850 0.862 1.00 98.38 114 THR A N 1
ATOM 775 C CA . THR A 1 114 ? -8.480 -16.580 0.999 1.00 98.38 114 THR A CA 1
ATOM 776 C C . THR A 1 114 ? -7.586 -16.405 -0.228 1.00 98.38 114 THR A C 1
ATOM 778 O O . THR A 1 114 ? -6.756 -17.268 -0.516 1.00 98.38 114 THR A O 1
ATOM 781 N N . GLY A 1 115 ? -7.862 -15.382 -1.035 1.00 98.31 115 GLY A N 1
ATOM 782 C CA . GLY A 1 115 ? -7.106 -15.054 -2.234 1.00 98.31 115 GLY A CA 1
ATOM 783 C C . GLY A 1 115 ? -5.871 -14.210 -1.931 1.00 98.31 115 GLY A C 1
ATOM 784 O O . GLY A 1 115 ? -5.433 -14.107 -0.786 1.00 98.31 115 GLY A O 1
ATOM 785 N N . THR A 1 116 ? -5.321 -13.576 -2.964 1.00 98.44 116 THR A N 1
ATOM 786 C CA . THR A 1 116 ? -4.156 -12.689 -2.837 1.00 98.44 116 THR A CA 1
ATOM 787 C C . THR A 1 116 ? -4.515 -11.239 -3.139 1.00 98.44 116 THR A C 1
ATOM 789 O O . THR A 1 116 ? -5.296 -10.954 -4.050 1.00 98.44 116 THR A O 1
ATOM 792 N N . ILE A 1 117 ? -3.925 -10.316 -2.377 1.00 98.75 117 ILE A N 1
ATOM 793 C CA . ILE A 1 117 ? -4.026 -8.872 -2.604 1.00 98.75 117 ILE A CA 1
ATOM 794 C C . ILE A 1 117 ? -2.608 -8.319 -2.686 1.00 98.75 117 ILE A C 1
ATOM 796 O O . ILE A 1 117 ? -1.864 -8.408 -1.713 1.00 98.75 117 ILE A O 1
ATOM 800 N N . GLN A 1 118 ? -2.214 -7.789 -3.844 1.00 98.06 118 GLN A N 1
ATOM 801 C CA . GLN A 1 118 ? -0.818 -7.411 -4.079 1.00 98.06 118 GLN A CA 1
ATOM 802 C C . GLN A 1 118 ? -0.664 -6.155 -4.935 1.00 98.06 118 GLN A C 1
ATOM 804 O O . GLN A 1 118 ? -1.319 -5.974 -5.958 1.00 98.06 118 GLN A O 1
ATOM 809 N N . ALA A 1 119 ? 0.257 -5.286 -4.534 1.00 97.31 119 ALA A N 1
ATOM 810 C CA . ALA A 1 119 ? 0.564 -4.047 -5.241 1.00 97.31 119 ALA A CA 1
ATOM 811 C C . ALA A 1 119 ? 2.078 -3.899 -5.432 1.00 97.31 119 ALA A C 1
ATOM 813 O O . ALA A 1 119 ? 2.649 -2.859 -5.147 1.00 97.31 119 ALA A O 1
ATOM 814 N N . TYR A 1 120 ? 2.778 -4.949 -5.853 1.00 95.44 120 TYR A N 1
ATOM 815 C CA . TYR A 1 120 ? 4.243 -4.938 -5.903 1.00 95.44 120 TYR A CA 1
ATOM 816 C C . TYR A 1 120 ? 4.778 -4.059 -7.035 1.00 95.44 120 TYR A C 1
ATOM 818 O O . TYR A 1 120 ? 4.237 -4.059 -8.144 1.00 95.44 120 TYR A O 1
ATOM 826 N N . GLY A 1 121 ? 5.911 -3.399 -6.808 1.00 92.56 121 GLY A N 1
ATOM 827 C CA . GLY A 1 121 ? 6.671 -2.738 -7.865 1.00 92.56 121 GLY A CA 1
ATOM 828 C C . GLY A 1 121 ? 7.406 -3.741 -8.751 1.00 92.56 121 GLY A C 1
ATOM 829 O O . GLY A 1 121 ? 7.806 -4.817 -8.292 1.00 92.56 121 GLY A O 1
ATOM 830 N N . GLY A 1 122 ? 7.555 -3.408 -10.035 1.00 90.06 122 GLY A N 1
ATOM 831 C CA . GLY A 1 122 ? 8.230 -4.245 -11.025 1.00 90.06 122 GLY A CA 1
ATOM 832 C C . GLY A 1 122 ? 9.704 -4.482 -10.678 1.00 90.06 122 GLY A C 1
ATOM 833 O O . GLY A 1 122 ? 10.339 -3.587 -10.111 1.00 90.06 122 GLY A O 1
ATOM 834 N N . PRO A 1 123 ? 10.305 -5.625 -11.043 1.00 85.25 123 PRO A N 1
ATOM 835 C CA . PRO A 1 123 ? 11.711 -5.901 -10.786 1.00 85.25 123 PRO A CA 1
ATOM 836 C C . PRO A 1 123 ? 12.643 -4.981 -11.568 1.00 85.25 123 PRO A C 1
ATOM 838 O O . PRO A 1 123 ? 12.426 -4.685 -12.742 1.00 85.25 123 PRO A O 1
ATOM 841 N N . GLY A 1 124 ? 13.718 -4.556 -10.904 1.00 70.75 124 GLY A N 1
ATOM 842 C CA . GLY A 1 124 ? 14.735 -3.669 -11.478 1.00 70.75 124 GLY A CA 1
ATOM 843 C C . GLY A 1 124 ? 15.759 -4.354 -12.382 1.00 70.75 124 GLY A C 1
ATOM 844 O O . GLY A 1 124 ? 16.536 -3.666 -13.043 1.00 70.75 124 GLY A O 1
ATOM 845 N N . GLY A 1 125 ? 15.791 -5.692 -12.401 1.00 66.75 125 GLY A N 1
ATOM 846 C CA . GLY A 1 125 ? 16.824 -6.476 -13.086 1.00 66.75 125 GLY A CA 1
ATOM 847 C C . GLY A 1 125 ? 18.248 -6.140 -12.615 1.00 66.75 125 GLY A C 1
ATOM 848 O O . GLY A 1 125 ? 18.447 -5.652 -11.503 1.00 66.75 125 GLY A O 1
ATOM 849 N N . TYR A 1 126 ? 19.239 -6.363 -13.486 1.00 58.47 126 TYR A N 1
ATOM 850 C CA . TYR A 1 126 ? 20.671 -6.161 -13.201 1.00 58.47 126 TYR A CA 1
ATOM 851 C C . TYR A 1 126 ? 21.058 -4.739 -12.776 1.00 58.47 126 TYR A C 1
ATOM 853 O O . TYR A 1 126 ? 22.038 -4.558 -12.063 1.00 58.47 126 TYR A O 1
ATOM 861 N N . ALA A 1 127 ? 20.304 -3.728 -13.207 1.00 61.50 127 ALA A N 1
ATOM 862 C CA . ALA A 1 127 ? 20.630 -2.330 -12.939 1.00 61.50 127 ALA A CA 1
ATOM 863 C C . ALA A 1 127 ? 20.068 -1.803 -11.610 1.00 61.50 127 ALA A C 1
ATOM 865 O O . ALA A 1 127 ? 20.284 -0.645 -11.261 1.00 61.50 127 ALA A O 1
ATOM 866 N N . GLY A 1 128 ? 19.292 -2.623 -10.901 1.00 68.12 128 GLY A N 1
ATOM 867 C CA . GLY A 1 128 ? 18.741 -2.269 -9.603 1.00 68.12 128 GLY A CA 1
ATOM 868 C C . GLY A 1 128 ? 17.732 -1.113 -9.610 1.00 68.12 128 GLY A C 1
ATOM 869 O O . GLY A 1 128 ? 17.537 -0.441 -8.602 1.00 68.12 128 GLY A O 1
ATOM 870 N N . LEU A 1 129 ? 17.063 -0.862 -10.737 1.00 76.25 129 LEU A N 1
ATOM 871 C CA . LEU A 1 129 ? 16.099 0.236 -10.876 1.00 76.25 129 LEU A CA 1
ATOM 872 C C . LEU A 1 129 ? 14.651 -0.250 -10.704 1.00 76.25 129 LEU A C 1
ATOM 874 O O . LEU A 1 129 ? 13.795 0.053 -11.534 1.00 76.25 129 LEU A O 1
ATOM 878 N N . GLY A 1 130 ? 14.390 -1.024 -9.648 1.00 83.56 130 GLY A N 1
ATOM 879 C CA . GLY A 1 130 ? 13.065 -1.581 -9.370 1.00 83.56 130 GLY A CA 1
ATOM 880 C C . GLY A 1 130 ? 12.047 -0.501 -9.022 1.00 83.56 130 GLY A C 1
ATOM 881 O O . GLY A 1 130 ? 12.404 0.545 -8.485 1.00 83.56 130 GLY A O 1
ATOM 882 N N . GLY A 1 131 ? 10.777 -0.741 -9.324 1.00 88.00 131 GLY A N 1
ATOM 883 C CA . GLY A 1 131 ? 9.685 0.099 -8.860 1.00 88.00 131 GLY A CA 1
ATOM 884 C C . GLY A 1 131 ? 9.475 -0.096 -7.363 1.00 88.00 131 GLY A C 1
ATOM 885 O O . GLY A 1 131 ? 9.644 -1.205 -6.853 1.00 88.00 131 GLY A O 1
ATOM 886 N N . GLY A 1 132 ? 9.102 0.977 -6.665 1.00 90.81 132 GLY A N 1
ATOM 887 C CA . GLY A 1 132 ? 8.667 0.876 -5.275 1.00 90.81 132 GLY A CA 1
ATOM 888 C C . GLY A 1 132 ? 7.354 0.109 -5.168 1.00 90.81 132 GLY A C 1
ATOM 889 O O . GLY A 1 132 ? 6.581 0.045 -6.133 1.00 90.81 132 GLY A O 1
ATOM 890 N N . ALA A 1 133 ? 7.117 -0.484 -4.004 1.00 94.25 133 ALA A N 1
ATOM 891 C CA . ALA A 1 133 ? 5.842 -1.108 -3.708 1.00 94.25 133 ALA A CA 1
ATOM 892 C C . ALA A 1 133 ? 4.698 -0.084 -3.745 1.00 94.25 133 ALA A C 1
ATOM 894 O O . ALA A 1 133 ? 4.864 1.126 -3.598 1.00 94.25 133 ALA A O 1
ATOM 895 N N . GLY A 1 134 ? 3.514 -0.604 -4.000 1.00 96.56 134 GLY A N 1
ATOM 896 C CA . GLY A 1 134 ? 2.249 0.059 -3.797 1.00 96.56 134 GLY A CA 1
ATOM 897 C C . GLY A 1 134 ? 1.769 -0.073 -2.361 1.00 96.56 134 GLY A C 1
ATOM 898 O O . GLY A 1 134 ? 2.498 -0.525 -1.482 1.00 96.56 134 GLY A O 1
ATOM 899 N N . THR A 1 135 ? 0.513 0.293 -2.126 1.00 98.38 135 THR A N 1
ATOM 900 C CA . THR A 1 135 ? -0.153 0.031 -0.840 1.00 98.38 135 THR A CA 1
ATOM 901 C C . THR A 1 135 ? -1.402 -0.797 -1.020 1.00 98.38 135 THR A C 1
ATOM 903 O O . THR A 1 135 ? -2.117 -0.648 -2.013 1.00 98.38 135 THR A O 1
ATOM 906 N N . VAL A 1 136 ? -1.697 -1.586 0.005 1.00 98.81 136 VAL A N 1
ATOM 907 C CA . VAL A 1 136 ? -2.979 -2.250 0.204 1.00 98.81 136 VAL A CA 1
ATOM 908 C C . VAL A 1 136 ? -3.585 -1.729 1.503 1.00 98.81 136 VAL A C 1
ATOM 910 O O . VAL A 1 136 ? -3.019 -1.938 2.568 1.00 98.81 136 VAL A O 1
ATOM 913 N N . TYR A 1 137 ? -4.715 -1.037 1.414 1.00 98.75 137 TYR A N 1
ATOM 914 C CA . TYR A 1 137 ? -5.502 -0.598 2.556 1.00 98.75 137 TYR A CA 1
ATOM 915 C C . TYR A 1 137 ? -6.661 -1.557 2.811 1.00 98.75 137 TYR A C 1
ATOM 917 O O . TYR A 1 137 ? -7.448 -1.814 1.898 1.00 98.75 137 TYR A O 1
ATOM 925 N N . LEU A 1 138 ? -6.775 -2.061 4.037 1.00 98.62 138 LEU A N 1
ATOM 926 C CA . LEU A 1 138 ? -7.842 -2.965 4.463 1.00 98.62 138 LEU A CA 1
ATOM 927 C C . LEU A 1 138 ? -8.549 -2.384 5.691 1.00 98.62 138 LEU A C 1
ATOM 929 O O . LEU A 1 138 ? -7.919 -2.165 6.723 1.00 98.62 138 LEU A O 1
ATOM 933 N N . GLU A 1 139 ? -9.854 -2.154 5.579 1.00 98.00 139 GLU A N 1
ATOM 934 C CA . GLU A 1 139 ? -10.731 -1.732 6.679 1.00 98.00 139 GLU A CA 1
ATOM 935 C C . GLU A 1 139 ? -11.876 -2.744 6.783 1.00 98.00 139 GLU A C 1
ATOM 937 O O . GLU A 1 139 ? -12.673 -2.883 5.850 1.00 98.00 139 GLU A O 1
ATOM 942 N N . ASP A 1 140 ? -11.921 -3.502 7.880 1.00 95.62 140 ASP A N 1
ATOM 943 C CA . ASP A 1 140 ? -13.048 -4.393 8.158 1.00 95.62 140 ASP A CA 1
ATOM 944 C C . ASP A 1 140 ? -14.231 -3.614 8.759 1.00 95.62 140 ASP A C 1
ATOM 946 O O . ASP A 1 140 ? -14.112 -2.437 9.101 1.00 95.62 140 ASP A O 1
ATOM 950 N N . ALA A 1 141 ? -15.388 -4.257 8.908 1.00 92.56 141 ALA A N 1
ATOM 951 C CA . ALA A 1 141 ? -16.583 -3.560 9.380 1.00 92.56 141 ALA A CA 1
ATOM 952 C C . ALA A 1 141 ? -16.563 -3.226 10.885 1.00 92.56 141 ALA A C 1
ATOM 954 O O . ALA A 1 141 ? -17.372 -2.415 11.342 1.00 92.56 141 ALA A O 1
ATOM 955 N N . ALA A 1 142 ? -15.688 -3.867 11.667 1.00 88.00 142 ALA A N 1
ATOM 956 C CA . ALA A 1 142 ? -15.496 -3.569 13.088 1.00 88.00 142 ALA A CA 1
ATOM 957 C C . ALA A 1 142 ? -14.511 -2.407 13.301 1.00 88.00 142 ALA A C 1
ATOM 959 O O . ALA A 1 142 ? -14.497 -1.774 14.362 1.00 88.00 142 ALA A O 1
ATOM 960 N N . THR A 1 143 ? -13.701 -2.114 12.289 1.00 83.38 143 THR A N 1
ATOM 961 C CA . THR A 1 143 ? -12.714 -1.049 12.291 1.00 83.38 143 THR A CA 1
ATOM 962 C C . THR A 1 143 ? -13.418 0.302 12.324 1.00 83.38 143 THR A C 1
ATOM 964 O O . THR A 1 143 ? -14.319 0.601 11.541 1.00 83.38 143 THR A O 1
ATOM 967 N N . THR A 1 144 ? -13.003 1.166 13.251 1.00 81.12 144 THR A N 1
ATOM 968 C CA . THR A 1 144 ? -13.481 2.553 13.248 1.00 81.12 144 THR A CA 1
ATOM 969 C C . THR A 1 144 ? -13.020 3.230 11.961 1.00 81.12 144 THR A C 1
ATOM 971 O O . THR A 1 144 ? -11.882 3.043 11.550 1.00 81.12 144 THR A O 1
ATOM 974 N N . PHE A 1 145 ? -13.864 4.060 11.348 1.00 80.06 145 PHE A N 1
ATOM 975 C CA . PHE A 1 145 ? -13.528 4.765 10.107 1.00 80.06 145 PHE A CA 1
ATOM 976 C C . PHE A 1 145 ? -12.097 5.346 10.116 1.00 80.06 145 PHE A C 1
ATOM 978 O O . PHE A 1 145 ? -11.762 6.176 10.977 1.00 80.06 145 PHE A O 1
ATOM 985 N N . ARG A 1 146 ? -11.290 4.930 9.129 1.00 82.69 146 ARG A N 1
ATOM 986 C CA . ARG A 1 146 ? -9.862 5.239 8.908 1.00 82.69 146 ARG A CA 1
ATOM 987 C C . ARG A 1 146 ? -8.846 4.525 9.806 1.00 82.69 146 ARG A C 1
ATOM 989 O O . ARG A 1 146 ? -7.665 4.835 9.699 1.00 82.69 146 ARG A O 1
ATOM 996 N N . TYR A 1 147 ? -9.252 3.574 10.647 1.00 89.69 147 TYR A N 1
ATOM 997 C CA . TYR A 1 147 ? -8.336 2.791 11.498 1.00 89.69 147 TYR A CA 1
ATOM 998 C C . TYR A 1 147 ? -7.789 1.519 10.827 1.00 89.69 147 TYR A C 1
ATOM 1000 O O . TYR A 1 147 ? -7.085 0.747 11.470 1.00 89.69 147 TYR A O 1
ATOM 1008 N N . GLY A 1 148 ? -8.100 1.294 9.545 1.00 94.81 148 GLY A N 1
ATOM 1009 C CA . GLY A 1 148 ? -7.616 0.130 8.800 1.00 94.81 148 GLY A CA 1
ATOM 1010 C C . GLY A 1 148 ? -6.091 0.046 8.664 1.00 94.81 148 GLY A C 1
ATOM 1011 O O . GLY A 1 148 ? -5.353 0.987 8.978 1.00 94.81 148 GLY A O 1
ATOM 1012 N N . SER A 1 149 ? -5.621 -1.083 8.141 1.00 97.75 149 SER A N 1
ATOM 1013 C CA . SER A 1 149 ? -4.197 -1.340 7.918 1.00 97.75 149 SER A CA 1
ATOM 1014 C C . SER A 1 149 ? -3.765 -0.879 6.531 1.00 97.75 149 SER A C 1
ATOM 1016 O O . SER A 1 149 ? -4.364 -1.277 5.535 1.00 97.75 149 SER A O 1
ATOM 1018 N N . VAL A 1 150 ? -2.699 -0.082 6.453 1.00 98.50 150 VAL A N 1
ATOM 1019 C CA . VAL A 1 150 ? -1.960 0.220 5.221 1.00 98.50 150 VAL A CA 1
ATOM 1020 C C . VAL A 1 150 ? -0.758 -0.716 5.147 1.00 98.50 150 VAL A C 1
ATOM 1022 O O . VAL A 1 150 ? 0.246 -0.527 5.828 1.00 98.50 150 VAL A O 1
ATOM 10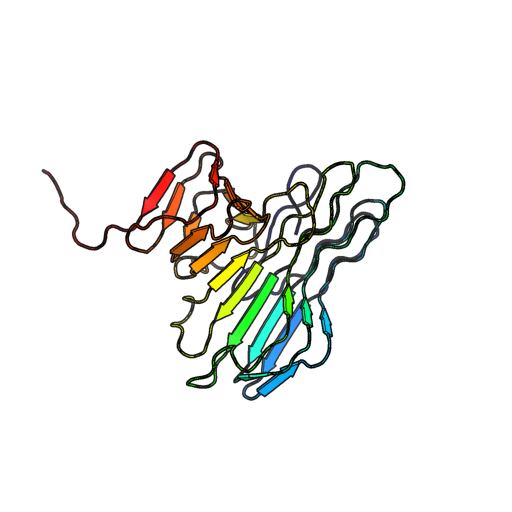25 N N . ILE A 1 151 ? -0.849 -1.722 4.291 1.00 98.56 151 ILE A N 1
ATOM 1026 C CA . ILE A 1 151 ? 0.195 -2.721 4.081 1.00 98.56 151 ILE A CA 1
ATOM 1027 C C . ILE A 1 151 ? 1.061 -2.293 2.897 1.00 98.56 151 ILE A C 1
ATOM 1029 O O . ILE A 1 151 ? 0.552 -2.006 1.807 1.00 98.56 151 ILE A O 1
ATOM 1033 N N . ILE A 1 152 ? 2.376 -2.279 3.104 1.00 97.44 152 ILE A N 1
ATOM 1034 C CA . ILE A 1 152 ? 3.382 -2.071 2.062 1.00 97.44 152 ILE A CA 1
ATOM 1035 C C . ILE A 1 152 ? 4.258 -3.321 2.018 1.00 97.44 152 ILE A C 1
ATOM 1037 O O . ILE A 1 152 ? 5.081 -3.566 2.901 1.00 97.44 152 ILE A O 1
ATOM 1041 N N . ASP A 1 153 ? 4.069 -4.121 0.976 1.00 96.06 153 ASP A N 1
ATOM 1042 C CA . ASP A 1 153 ? 4.732 -5.410 0.808 1.00 96.06 153 ASP A CA 1
ATOM 1043 C C . ASP A 1 153 ? 5.442 -5.482 -0.546 1.00 96.06 153 ASP A C 1
ATOM 1045 O O . ASP A 1 153 ? 4.974 -4.928 -1.543 1.00 96.06 153 ASP A O 1
ATOM 1049 N N . GLN A 1 154 ? 6.578 -6.174 -0.581 1.00 92.25 154 GLN A N 1
ATOM 1050 C CA . GLN A 1 154 ? 7.403 -6.345 -1.769 1.00 92.25 154 GLN A CA 1
ATOM 1051 C C . GLN A 1 154 ? 8.065 -7.724 -1.753 1.00 92.25 154 GLN A C 1
ATOM 1053 O O . GLN A 1 154 ? 9.163 -7.907 -1.227 1.00 92.25 154 GLN A O 1
ATOM 1058 N N . GLN A 1 155 ? 7.391 -8.701 -2.361 1.00 91.12 155 GLN A N 1
ATOM 1059 C CA . GLN A 1 155 ? 7.873 -10.089 -2.432 1.00 91.12 155 GLN A CA 1
ATOM 1060 C C . GLN A 1 155 ? 8.657 -10.401 -3.711 1.00 91.12 155 GLN A C 1
ATOM 1062 O O . GLN A 1 155 ? 9.276 -11.455 -3.831 1.00 91.12 155 GLN A O 1
ATOM 1067 N N . ARG A 1 156 ? 8.661 -9.483 -4.684 1.00 85.56 156 ARG A N 1
ATOM 1068 C CA . ARG A 1 156 ? 9.519 -9.589 -5.876 1.00 85.56 156 ARG A CA 1
ATOM 1069 C C . ARG A 1 156 ? 10.903 -9.022 -5.568 1.00 85.56 156 ARG A C 1
ATOM 1071 O O . ARG A 1 156 ? 10.997 -7.976 -4.927 1.00 85.56 156 ARG A O 1
ATOM 1078 N N . THR A 1 157 ? 11.951 -9.718 -6.009 1.00 67.00 157 THR A N 1
ATOM 1079 C CA . THR A 1 157 ? 13.358 -9.360 -5.772 1.00 67.00 157 THR A CA 1
ATOM 1080 C C . THR A 1 157 ? 13.687 -8.017 -6.421 1.00 67.00 157 THR A C 1
ATOM 1082 O O . THR A 1 157 ? 13.883 -7.936 -7.638 1.00 67.00 157 THR A O 1
ATOM 1085 N N . ASN A 1 158 ? 13.758 -6.964 -5.612 1.00 63.53 158 ASN A N 1
ATOM 1086 C CA . ASN A 1 158 ? 13.946 -5.601 -6.084 1.00 63.53 158 ASN A CA 1
ATOM 1087 C C . ASN A 1 158 ? 15.129 -4.961 -5.341 1.00 63.53 158 ASN A C 1
ATOM 1089 O O . ASN A 1 158 ? 15.218 -5.036 -4.122 1.00 63.53 158 ASN A O 1
ATOM 1093 N N . TYR A 1 159 ? 16.010 -4.281 -6.076 1.00 62.00 159 TYR A N 1
ATOM 1094 C CA . TYR A 1 159 ? 16.722 -3.127 -5.529 1.00 62.00 159 TYR A CA 1
ATOM 1095 C C . TYR A 1 159 ? 15.688 -2.010 -5.407 1.00 62.00 159 TYR A C 1
ATOM 1097 O O . TYR A 1 159 ? 15.058 -1.613 -6.394 1.00 62.00 159 TYR A O 1
ATOM 1105 N N . LEU A 1 160 ? 15.432 -1.617 -4.169 1.00 60.94 160 LEU A N 1
ATOM 1106 C CA . LEU A 1 160 ? 14.169 -1.025 -3.767 1.00 60.94 160 LEU A CA 1
ATOM 1107 C C . LEU A 1 160 ? 14.180 0.475 -3.987 1.00 60.94 160 LEU A C 1
ATOM 1109 O O . LEU A 1 160 ? 14.898 1.211 -3.312 1.00 60.94 160 LEU A O 1
ATOM 1113 N N . ARG A 1 161 ? 13.327 0.944 -4.898 1.00 77.94 161 ARG A N 1
ATOM 1114 C CA . ARG A 1 161 ? 12.865 2.326 -4.800 1.00 77.94 161 ARG A CA 1
ATOM 1115 C C . ARG A 1 161 ? 11.886 2.433 -3.631 1.00 77.94 161 ARG A C 1
ATOM 1117 O O . ARG A 1 161 ? 11.114 1.499 -3.406 1.00 77.94 161 ARG A O 1
ATOM 1124 N N . PRO A 1 162 ? 11.913 3.547 -2.893 1.00 90.44 162 PRO A N 1
ATOM 1125 C CA . PRO A 1 162 ? 11.004 3.735 -1.783 1.00 90.44 162 PRO A CA 1
ATOM 1126 C C . PRO A 1 162 ? 9.567 3.953 -2.256 1.00 90.44 162 PRO A C 1
ATOM 1128 O O . PRO A 1 162 ? 9.321 4.514 -3.325 1.00 90.44 162 PRO A O 1
ATOM 1131 N N . THR A 1 163 ? 8.629 3.549 -1.408 1.00 94.06 163 THR A N 1
ATOM 1132 C CA . THR A 1 163 ? 7.261 4.068 -1.393 1.00 94.06 163 THR A CA 1
ATOM 1133 C C . THR A 1 163 ? 7.284 5.365 -0.589 1.00 94.06 163 THR A C 1
ATOM 1135 O O . THR A 1 163 ? 7.649 5.350 0.586 1.00 94.06 163 THR A O 1
ATOM 1138 N N . GLU A 1 164 ? 6.964 6.489 -1.221 1.00 94.94 164 GLU A N 1
ATOM 1139 C CA . GLU A 1 164 ? 7.137 7.826 -0.637 1.00 94.94 164 GLU A CA 1
ATOM 1140 C C . GLU A 1 164 ? 5.878 8.303 0.104 1.00 94.94 164 GLU A C 1
ATOM 1142 O O . GLU A 1 164 ? 4.760 8.120 -0.394 1.00 94.94 164 GLU A O 1
ATOM 1147 N N . PHE A 1 165 ? 6.076 8.930 1.270 1.00 96.38 165 PHE A N 1
ATOM 1148 C CA . PHE A 1 165 ? 5.021 9.507 2.106 1.00 96.38 165 PHE A CA 1
ATOM 1149 C C . PHE A 1 165 ? 5.395 10.881 2.703 1.00 96.38 165 PHE A C 1
ATOM 1151 O O . PHE A 1 165 ? 6.526 11.050 3.150 1.00 96.38 165 PHE A O 1
ATOM 1158 N N . PRO A 1 166 ? 4.451 11.841 2.783 1.00 95.69 166 PRO A N 1
ATOM 1159 C CA . PRO A 1 166 ? 3.147 11.798 2.123 1.00 95.69 166 PRO A CA 1
ATOM 1160 C C . PRO A 1 166 ? 3.308 11.743 0.589 1.00 95.69 166 PRO A C 1
ATOM 1162 O O . PRO A 1 166 ? 4.331 12.191 0.066 1.00 95.69 166 PRO A O 1
ATOM 1165 N N . PRO A 1 167 ? 2.335 11.184 -0.154 1.00 93.75 167 PRO A N 1
ATOM 1166 C CA . PRO A 1 167 ? 2.365 11.239 -1.612 1.00 93.75 167 PRO A CA 1
ATOM 1167 C C . PRO A 1 167 ? 2.456 12.697 -2.090 1.00 93.75 167 PRO A C 1
ATOM 1169 O O . PRO A 1 167 ? 1.920 13.598 -1.452 1.00 93.75 167 PRO A O 1
ATOM 1172 N N . ALA A 1 168 ? 3.093 12.947 -3.233 1.00 91.81 168 ALA A N 1
ATOM 1173 C CA . ALA A 1 168 ? 3.327 14.306 -3.731 1.00 91.81 168 ALA A CA 1
ATOM 1174 C C . ALA A 1 168 ? 2.040 15.068 -4.105 1.00 91.81 168 ALA A C 1
ATOM 1176 O O . ALA A 1 168 ? 2.068 16.286 -4.261 1.00 91.81 168 ALA A O 1
ATOM 1177 N N . GLY A 1 169 ? 0.922 14.362 -4.275 1.00 92.81 169 GLY A N 1
ATOM 1178 C CA . GLY A 1 169 ? -0.376 14.943 -4.593 1.00 92.81 169 GLY A CA 1
ATOM 1179 C C . GLY A 1 169 ? -1.490 13.902 -4.586 1.00 92.81 169 GLY A C 1
ATOM 1180 O O . GLY A 1 169 ? -1.239 12.703 -4.430 1.00 92.81 169 GLY A O 1
ATOM 1181 N N . ASP A 1 170 ? -2.723 14.376 -4.761 1.00 90.69 170 ASP A N 1
ATOM 1182 C CA . ASP A 1 170 ? -3.951 13.573 -4.861 1.00 90.69 170 ASP A CA 1
ATOM 1183 C C . ASP A 1 170 ? -4.245 12.663 -3.650 1.00 90.69 170 ASP A C 1
ATOM 1185 O O . ASP A 1 170 ? -5.019 11.709 -3.747 1.00 90.69 170 ASP A O 1
ATOM 1189 N N . PHE A 1 171 ? -3.634 12.957 -2.502 1.00 89.94 171 PHE A N 1
ATOM 1190 C CA . PHE A 1 171 ? -3.910 12.311 -1.223 1.00 89.94 171 PHE A CA 1
ATOM 1191 C C . PHE A 1 171 ? -4.995 13.083 -0.458 1.00 89.94 171 PHE A C 1
ATOM 1193 O O . PHE A 1 171 ? -5.253 14.261 -0.719 1.00 89.94 171 PHE A O 1
ATOM 1200 N N . MET A 1 172 ? -5.656 12.422 0.487 1.00 91.88 172 MET A N 1
ATOM 1201 C CA . MET A 1 172 ? -6.653 13.057 1.348 1.00 91.88 172 MET A CA 1
ATOM 1202 C C . MET A 1 172 ? -5.997 13.554 2.638 1.00 91.88 172 MET A C 1
ATOM 1204 O O . MET A 1 172 ? -5.247 12.827 3.288 1.00 91.88 172 MET A O 1
ATOM 1208 N N . GLU A 1 173 ? -6.322 14.781 3.053 1.00 90.44 173 GLU A N 1
ATOM 1209 C CA . GLU A 1 173 ? -5.818 15.335 4.314 1.00 90.44 173 GLU A CA 1
ATOM 1210 C C . GLU A 1 173 ? -6.166 14.398 5.487 1.00 90.44 173 GLU A C 1
ATOM 1212 O O . GLU A 1 173 ? -7.322 13.976 5.648 1.00 90.44 173 GLU A O 1
ATOM 1217 N N . LYS A 1 174 ? -5.156 14.072 6.305 1.00 91.44 174 LYS A N 1
ATOM 1218 C CA . LYS A 1 174 ? -5.286 13.232 7.508 1.00 91.44 174 LYS A CA 1
ATOM 1219 C C . LYS A 1 174 ? -5.873 11.844 7.243 1.00 91.44 174 LYS A C 1
ATOM 1221 O O . LYS A 1 174 ? -6.566 11.275 8.090 1.00 91.44 174 LYS A O 1
ATOM 1226 N N . GLU A 1 175 ? -5.686 11.299 6.043 1.00 93.56 175 GLU A N 1
ATOM 1227 C CA . GLU A 1 175 ? -6.176 9.953 5.732 1.00 93.56 175 GLU A CA 1
ATOM 1228 C C . GLU A 1 175 ? -5.412 8.859 6.482 1.00 93.56 175 GLU A C 1
ATOM 1230 O O . GLU A 1 175 ? -5.963 7.787 6.714 1.00 93.56 175 GLU A O 1
ATOM 1235 N N . THR A 1 176 ? -4.177 9.154 6.896 1.00 95.19 176 THR A N 1
ATOM 1236 C CA . THR A 1 176 ? -3.257 8.204 7.529 1.00 95.19 176 THR A CA 1
ATOM 1237 C C . THR A 1 176 ? -3.119 8.387 9.032 1.00 95.19 176 THR A C 1
ATOM 1239 O O . THR A 1 176 ? -2.678 7.452 9.687 1.00 95.19 176 THR A O 1
ATOM 1242 N N . ASP A 1 177 ? -3.576 9.509 9.600 1.00 94.81 177 ASP A N 1
ATOM 1243 C CA . ASP A 1 177 ? -3.478 9.854 11.032 1.00 94.81 177 ASP A CA 1
ATOM 1244 C C . ASP A 1 177 ? -4.021 8.784 11.994 1.00 94.81 177 ASP A C 1
ATOM 1246 O O . ASP A 1 177 ? -3.764 8.848 13.195 1.00 94.81 177 ASP A O 1
ATOM 1250 N N . ARG A 1 178 ? -4.831 7.851 11.489 1.00 94.56 178 ARG A N 1
ATOM 1251 C CA . ARG A 1 178 ? -5.460 6.762 12.247 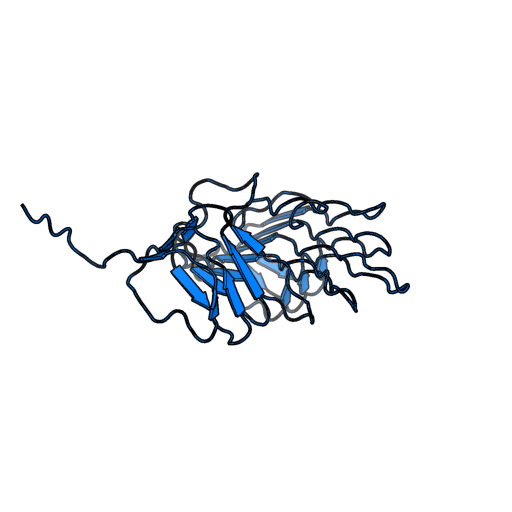1.00 94.56 178 ARG A CA 1
ATOM 1252 C C . ARG A 1 178 ? -5.129 5.375 11.708 1.00 94.56 178 ARG A C 1
ATOM 1254 O O . ARG A 1 178 ? -5.395 4.398 12.395 1.00 94.56 178 ARG A O 1
ATOM 1261 N N . ALA A 1 179 ? -4.556 5.288 10.511 1.00 96.25 179 ALA A N 1
ATOM 1262 C CA . ALA A 1 179 ? -4.279 4.017 9.869 1.00 96.25 179 ALA A CA 1
ATOM 1263 C C . ALA A 1 179 ? -3.001 3.389 10.437 1.00 96.25 179 ALA A C 1
ATOM 1265 O O . ALA A 1 179 ? -2.030 4.096 10.723 1.00 96.25 179 ALA A O 1
ATOM 1266 N N . THR A 1 180 ? -2.997 2.063 10.555 1.00 97.81 180 THR A N 1
ATOM 1267 C CA . THR A 1 180 ? -1.823 1.302 11.000 1.00 97.81 180 THR A CA 1
ATOM 1268 C C . THR A 1 180 ? -0.980 0.919 9.795 1.00 97.81 180 THR A C 1
ATOM 1270 O O . THR A 1 180 ? -1.451 0.207 8.912 1.00 97.81 180 THR A O 1
ATOM 1273 N N . PHE A 1 181 ? 0.263 1.380 9.732 1.00 98.56 181 PHE A N 1
ATOM 1274 C CA . PHE A 1 181 ? 1.184 1.035 8.653 1.00 98.56 181 PHE A CA 1
ATOM 1275 C C . PHE A 1 181 ? 1.919 -0.265 8.970 1.00 98.56 181 PHE A C 1
ATOM 1277 O O . PHE A 1 181 ? 2.452 -0.421 10.062 1.00 98.56 181 PHE A O 1
ATOM 1284 N N . GLN A 1 182 ? 1.982 -1.183 8.009 1.00 98.38 182 GLN A N 1
ATOM 1285 C CA . GLN A 1 182 ? 2.712 -2.446 8.134 1.00 98.38 182 GLN A CA 1
ATOM 1286 C C . GLN A 1 182 ? 3.680 -2.598 6.965 1.00 98.38 182 GLN A C 1
ATOM 1288 O O . GLN A 1 182 ? 3.269 -2.696 5.805 1.00 98.38 182 GLN A O 1
ATOM 1293 N N . LEU A 1 183 ? 4.976 -2.596 7.265 1.00 97.75 183 LEU A N 1
ATOM 1294 C CA . LEU A 1 183 ? 6.044 -2.734 6.281 1.00 97.75 183 LEU A CA 1
ATOM 1295 C C . LEU A 1 183 ? 6.519 -4.187 6.291 1.00 97.75 183 LEU A C 1
ATOM 1297 O O . LEU A 1 183 ? 7.103 -4.652 7.269 1.00 97.75 183 LEU A O 1
ATOM 1301 N N . LEU A 1 184 ? 6.265 -4.898 5.195 1.00 95.62 184 LEU A N 1
ATOM 1302 C CA . LEU A 1 184 ? 6.532 -6.329 5.056 1.00 95.62 184 LEU A CA 1
ATOM 1303 C C . LEU A 1 184 ? 7.668 -6.598 4.060 1.00 95.62 184 LEU A C 1
ATOM 1305 O O . LEU A 1 184 ? 8.035 -5.736 3.262 1.00 95.62 184 LEU A O 1
ATOM 1309 N N . SER A 1 185 ? 8.188 -7.828 4.076 1.00 94.00 185 SER A N 1
ATOM 1310 C CA . SER A 1 185 ? 9.161 -8.356 3.106 1.00 94.00 185 SER A CA 1
ATOM 1311 C C . SER A 1 185 ? 10.313 -7.382 2.796 1.00 94.00 185 SER A C 1
ATOM 1313 O O . SER A 1 185 ? 10.949 -6.865 3.708 1.00 94.00 185 SER A O 1
ATOM 1315 N N . HIS A 1 186 ? 10.616 -7.138 1.518 1.00 90.31 186 HIS A N 1
ATOM 1316 C CA . HIS A 1 186 ? 11.691 -6.256 1.070 1.00 90.31 186 HIS A CA 1
ATOM 1317 C C . HIS A 1 186 ? 11.166 -4.841 0.803 1.00 90.31 186 HIS A C 1
ATOM 1319 O O . HIS A 1 186 ? 11.326 -4.331 -0.295 1.00 90.31 186 HIS A O 1
ATOM 1325 N N . THR A 1 187 ? 10.456 -4.210 1.730 1.00 90.50 187 THR A N 1
ATOM 1326 C CA . THR A 1 187 ? 9.877 -2.876 1.490 1.00 90.50 187 THR A CA 1
ATOM 1327 C C . THR A 1 187 ? 10.817 -1.753 1.925 1.00 90.50 187 THR A C 1
ATOM 1329 O O . THR A 1 187 ? 11.468 -1.852 2.957 1.00 90.50 187 THR A O 1
ATOM 1332 N N . VAL A 1 188 ? 10.824 -0.631 1.194 1.00 92.56 188 VAL A N 1
ATOM 1333 C CA . VAL A 1 188 ? 11.318 0.659 1.709 1.00 92.56 188 VAL A CA 1
ATOM 1334 C C . VAL A 1 188 ? 10.164 1.657 1.720 1.00 92.56 188 VAL A C 1
ATOM 1336 O O . VAL A 1 188 ? 9.559 1.912 0.677 1.00 92.56 188 VAL A O 1
ATOM 1339 N N . MET A 1 189 ? 9.877 2.245 2.877 1.00 95.94 189 MET A N 1
ATOM 1340 C CA . MET A 1 189 ? 9.030 3.432 3.022 1.00 95.94 189 MET A CA 1
ATOM 1341 C C . MET A 1 189 ? 9.940 4.634 3.270 1.00 95.94 189 MET A C 1
ATOM 1343 O O . MET A 1 189 ? 10.760 4.577 4.179 1.00 95.94 189 MET A O 1
ATOM 1347 N N . ARG A 1 190 ? 9.816 5.712 2.489 1.00 96.62 190 ARG A N 1
ATOM 1348 C CA . ARG A 1 190 ? 10.610 6.939 2.675 1.00 96.62 190 ARG A CA 1
ATOM 1349 C C . ARG A 1 190 ? 9.722 8.128 2.971 1.00 96.62 190 ARG A C 1
ATOM 1351 O O . ARG A 1 190 ? 8.730 8.339 2.276 1.00 96.62 190 ARG A O 1
ATOM 1358 N N . LEU A 1 191 ? 10.149 8.950 3.919 1.00 97.56 191 LEU A N 1
ATOM 1359 C CA . LEU A 1 191 ? 9.525 10.240 4.158 1.00 97.56 191 LEU A CA 1
ATOM 1360 C C . LEU A 1 191 ? 10.028 11.293 3.164 1.00 97.56 191 LEU A C 1
ATOM 1362 O O . LEU A 1 191 ? 11.228 11.505 2.980 1.00 97.56 191 LEU A O 1
ATOM 1366 N N . THR A 1 192 ? 9.100 11.961 2.493 1.00 95.69 192 THR A N 1
ATOM 1367 C CA . THR A 1 192 ? 9.363 13.131 1.642 1.00 95.69 192 THR A CA 1
ATOM 1368 C C . THR A 1 192 ? 9.024 14.434 2.355 1.00 95.69 192 THR A C 1
ATOM 1370 O O . THR A 1 192 ? 9.569 15.480 2.004 1.00 95.69 192 THR A O 1
ATOM 1373 N N . ASP A 1 193 ? 8.196 14.362 3.394 1.00 96.38 193 ASP A N 1
ATOM 1374 C CA . ASP A 1 193 ? 7.895 15.446 4.322 1.00 96.38 193 ASP A CA 1
ATOM 1375 C C . ASP A 1 193 ? 7.575 14.879 5.714 1.00 96.38 193 ASP A C 1
ATOM 1377 O O . ASP A 1 193 ? 7.515 13.659 5.887 1.00 96.38 193 ASP A O 1
ATOM 1381 N N . ASP A 1 194 ? 7.371 15.754 6.696 1.00 97.00 194 ASP A N 1
ATOM 1382 C CA . ASP A 1 194 ? 6.807 15.363 7.988 1.00 97.00 194 ASP A CA 1
ATOM 1383 C C . ASP A 1 194 ? 5.476 14.626 7.788 1.00 97.00 194 ASP A C 1
ATOM 1385 O O . ASP A 1 194 ? 4.605 15.061 7.030 1.00 97.00 194 ASP A O 1
ATOM 1389 N N . PHE A 1 195 ? 5.308 13.502 8.482 1.00 97.50 195 PHE A N 1
ATOM 1390 C CA . PHE A 1 195 ? 4.208 12.580 8.218 1.00 97.50 195 PHE A CA 1
ATOM 1391 C C . PHE A 1 195 ? 3.576 12.056 9.504 1.00 97.50 195 PHE A C 1
ATOM 1393 O O . PHE A 1 195 ? 4.243 11.933 10.532 1.00 97.50 195 PHE A O 1
ATOM 1400 N N . VAL A 1 196 ? 2.278 11.755 9.450 1.00 97.31 196 VAL A N 1
ATOM 1401 C CA . VAL A 1 196 ? 1.498 11.272 10.594 1.00 97.31 196 VAL A CA 1
ATOM 1402 C C . VAL A 1 196 ? 0.841 9.943 10.241 1.00 97.31 196 VAL A C 1
ATOM 1404 O O . VAL A 1 196 ? 0.202 9.809 9.193 1.00 97.31 196 VAL A O 1
ATOM 1407 N N . VAL A 1 197 ? 0.981 8.971 11.136 1.00 97.69 197 VAL A N 1
ATOM 1408 C CA . VAL A 1 197 ? 0.331 7.657 11.058 1.00 97.69 197 VAL A CA 1
ATOM 1409 C C . VAL A 1 197 ? -0.428 7.366 12.348 1.00 97.69 197 VAL A C 1
ATOM 1411 O O . VAL A 1 197 ? -0.074 7.890 13.405 1.00 97.69 197 VAL A O 1
ATOM 1414 N N . GLY A 1 198 ? -1.466 6.532 12.273 1.00 96.50 198 GLY A N 1
ATOM 1415 C CA . GLY A 1 198 ? -2.147 6.005 13.458 1.00 96.50 198 GLY A CA 1
ATOM 1416 C C . GLY A 1 198 ? -1.203 5.166 14.302 1.00 96.50 198 GLY A C 1
ATOM 1417 O O . GLY A 1 198 ? -1.032 5.408 15.494 1.00 96.50 198 GLY A O 1
ATOM 1418 N N . ASP A 1 199 ? -0.558 4.220 13.633 1.00 97.25 199 ASP A N 1
ATOM 1419 C CA . ASP A 1 199 ? 0.426 3.313 14.203 1.00 97.25 199 ASP A CA 1
ATOM 1420 C C . ASP A 1 199 ? 1.381 2.811 13.099 1.00 97.25 199 ASP A C 1
ATOM 1422 O O . ASP A 1 199 ? 1.094 2.994 11.910 1.00 97.25 199 ASP A O 1
ATOM 1426 N N . ILE A 1 200 ? 2.517 2.204 13.450 1.00 98.12 200 ILE A N 1
ATOM 1427 C CA . ILE A 1 200 ? 3.478 1.654 12.484 1.00 98.12 200 ILE A CA 1
ATOM 1428 C C . ILE A 1 200 ? 4.242 0.429 13.005 1.00 98.12 200 ILE A C 1
ATOM 1430 O O . ILE A 1 200 ? 4.828 0.439 14.084 1.00 98.12 200 ILE A O 1
ATOM 1434 N N . TRP A 1 201 ? 4.324 -0.594 12.153 1.00 98.38 201 TRP A N 1
ATOM 1435 C CA . TRP A 1 201 ? 5.051 -1.841 12.375 1.00 98.38 201 TRP A CA 1
ATOM 1436 C C . TRP A 1 201 ? 5.960 -2.162 11.178 1.00 98.38 201 TRP A C 1
ATOM 1438 O O . TRP A 1 201 ? 5.562 -2.059 10.015 1.00 98.38 201 TRP A O 1
ATOM 1448 N N . ILE A 1 202 ? 7.202 -2.547 11.457 1.00 97.81 202 ILE A N 1
ATOM 1449 C CA . ILE A 1 202 ? 8.230 -2.969 10.503 1.00 97.81 202 ILE A CA 1
ATOM 1450 C C . ILE A 1 202 ? 8.454 -4.477 10.687 1.00 97.81 202 ILE A C 1
ATOM 1452 O O . ILE A 1 202 ? 9.406 -4.936 11.328 1.00 97.81 202 ILE A O 1
ATOM 1456 N N . ASP A 1 203 ? 7.538 -5.260 10.122 1.00 96.12 203 ASP A N 1
ATOM 1457 C CA . ASP A 1 203 ? 7.359 -6.694 10.383 1.00 96.12 203 ASP A CA 1
ATOM 1458 C C . ASP A 1 203 ? 8.251 -7.598 9.515 1.00 96.12 203 ASP A C 1
ATOM 1460 O O . ASP A 1 203 ? 7.961 -8.772 9.286 1.00 96.12 203 ASP A O 1
ATOM 1464 N N . SER A 1 204 ? 9.374 -7.075 9.025 1.00 95.25 204 SER A N 1
ATOM 1465 C CA . SER A 1 204 ? 10.383 -7.877 8.337 1.00 95.25 204 SER A CA 1
ATOM 1466 C C . SER A 1 204 ? 11.785 -7.336 8.580 1.00 95.25 204 SER A C 1
ATOM 1468 O O . SER A 1 204 ? 11.978 -6.126 8.467 1.00 95.25 204 SER A O 1
ATOM 1470 N N . PRO A 1 205 ? 12.799 -8.199 8.785 1.00 95.50 205 PRO A N 1
ATOM 1471 C CA . PRO A 1 205 ? 14.192 -7.760 8.877 1.00 95.50 205 PRO A CA 1
ATOM 1472 C C . PRO A 1 205 ? 14.707 -7.116 7.582 1.00 95.50 205 PRO A C 1
ATOM 1474 O O . PRO A 1 205 ? 15.716 -6.419 7.602 1.00 95.50 205 PRO A O 1
ATOM 1477 N N . ASN A 1 206 ? 14.015 -7.334 6.460 1.00 92.50 206 ASN A N 1
ATOM 1478 C CA . ASN A 1 206 ? 14.351 -6.751 5.164 1.00 92.50 206 ASN A CA 1
ATOM 1479 C C . ASN A 1 206 ? 13.566 -5.466 4.856 1.00 92.50 206 ASN A C 1
ATOM 1481 O O . ASN A 1 206 ? 13.794 -4.860 3.807 1.00 92.50 206 ASN A O 1
ATOM 1485 N N . ALA A 1 207 ? 12.646 -5.064 5.737 1.00 94.31 207 ALA A N 1
ATOM 1486 C CA . ALA A 1 207 ? 11.871 -3.848 5.579 1.00 94.31 207 ALA A CA 1
ATOM 1487 C C . ALA A 1 207 ? 12.592 -2.653 6.215 1.00 94.31 207 ALA A C 1
ATOM 1489 O O . ALA A 1 207 ? 13.237 -2.759 7.263 1.00 94.31 207 ALA A O 1
ATOM 1490 N N . VAL A 1 208 ? 12.477 -1.502 5.556 1.00 95.31 208 VAL A N 1
ATOM 1491 C CA . VAL A 1 208 ? 13.188 -0.275 5.905 1.00 95.31 208 VAL A CA 1
ATOM 1492 C C . VAL A 1 208 ? 12.218 0.896 5.997 1.00 95.31 208 VAL A C 1
ATOM 1494 O O . VAL A 1 208 ? 11.475 1.179 5.053 1.00 95.31 208 VAL A O 1
ATOM 1497 N N . LEU A 1 209 ? 12.292 1.620 7.110 1.00 97.56 209 LEU A N 1
ATOM 1498 C CA . LEU A 1 209 ? 11.772 2.975 7.239 1.00 97.56 209 LEU A CA 1
ATOM 1499 C C . LEU A 1 209 ? 12.926 3.964 7.046 1.00 97.56 209 LEU A C 1
ATOM 1501 O O . LEU A 1 209 ? 13.875 3.993 7.822 1.00 97.56 209 LEU A O 1
ATOM 1505 N N . ASP A 1 210 ? 12.845 4.781 6.009 1.00 97.44 210 ASP A N 1
ATOM 1506 C CA . ASP A 1 210 ? 13.805 5.833 5.704 1.00 97.44 210 ASP A CA 1
ATOM 1507 C C . ASP A 1 210 ? 13.231 7.194 6.117 1.00 97.44 210 ASP A C 1
ATOM 1509 O O . ASP A 1 210 ? 12.310 7.712 5.476 1.00 97.44 210 ASP A O 1
ATOM 1513 N N . LEU A 1 211 ? 13.773 7.764 7.197 1.00 98.06 211 LEU A N 1
ATOM 1514 C CA . LEU A 1 211 ? 13.282 9.026 7.755 1.00 98.06 211 LEU A CA 1
ATOM 1515 C C . LEU A 1 211 ? 13.690 10.244 6.928 1.00 98.06 211 LEU A C 1
ATOM 1517 O O . LEU A 1 211 ? 12.991 11.249 6.975 1.00 98.06 211 LEU A O 1
ATOM 1521 N N . ASN A 1 212 ? 14.781 10.167 6.161 1.00 97.06 212 ASN A N 1
ATOM 1522 C CA . ASN A 1 212 ? 15.191 11.197 5.201 1.00 97.06 212 ASN A CA 1
ATOM 1523 C C . ASN A 1 212 ? 15.124 12.651 5.739 1.00 97.06 212 ASN A C 1
ATOM 1525 O O . ASN A 1 212 ? 14.618 13.560 5.076 1.00 97.06 212 ASN A O 1
ATOM 1529 N N . PHE A 1 213 ? 15.645 12.871 6.948 1.00 97.88 213 PHE A N 1
ATOM 1530 C CA . PHE A 1 213 ? 15.666 14.143 7.685 1.00 97.88 213 PHE A CA 1
ATOM 1531 C C . PHE A 1 213 ? 14.279 14.687 8.071 1.00 97.88 213 PHE A C 1
ATOM 1533 O O . PHE A 1 213 ? 14.123 15.894 8.263 1.00 97.88 213 PHE A O 1
ATOM 1540 N N . LYS A 1 214 ? 13.264 13.819 8.162 1.00 98.44 214 LYS A N 1
ATOM 1541 C CA . LYS A 1 214 ? 11.873 14.164 8.501 1.00 98.44 214 LYS A CA 1
ATOM 1542 C C . LYS A 1 214 ? 11.441 13.595 9.844 1.00 98.44 214 LYS A C 1
ATOM 1544 O O . LYS A 1 214 ? 12.080 12.696 10.400 1.00 98.44 214 LYS A O 1
ATOM 1549 N N . THR A 1 215 ? 10.316 14.104 10.337 1.00 98.19 215 THR A N 1
ATOM 1550 C CA . THR A 1 215 ? 9.654 13.588 11.531 1.00 98.19 215 THR A CA 1
ATOM 1551 C C . THR A 1 215 ? 8.471 12.692 11.163 1.00 98.19 215 THR A C 1
ATOM 1553 O O . THR A 1 215 ? 7.524 13.127 10.502 1.00 98.19 215 THR A O 1
ATOM 1556 N N . LEU A 1 216 ? 8.475 11.457 11.670 1.00 98.25 216 LEU A N 1
ATOM 1557 C CA . LEU A 1 216 ? 7.295 10.597 11.729 1.00 98.25 216 LEU A CA 1
ATOM 1558 C C . LEU A 1 216 ? 6.583 10.802 13.066 1.00 98.25 216 LEU A C 1
ATOM 1560 O O . LEU A 1 216 ? 7.155 10.539 14.121 1.00 98.25 216 LEU A O 1
ATOM 1564 N N . ARG A 1 217 ? 5.323 11.232 13.042 1.00 98.06 217 ARG A N 1
ATOM 1565 C CA . ARG A 1 217 ? 4.461 11.269 14.229 1.00 98.06 217 ARG A CA 1
ATOM 1566 C C . ARG A 1 217 ? 3.573 10.033 14.244 1.00 98.06 217 ARG A C 1
ATOM 1568 O O . ARG A 1 217 ? 2.877 9.766 13.266 1.00 98.06 217 ARG A O 1
ATOM 1575 N N . VAL A 1 218 ? 3.594 9.298 15.347 1.00 97.31 218 VAL A N 1
ATOM 1576 C CA . VAL A 1 218 ? 2.838 8.056 15.513 1.00 97.31 218 VAL A CA 1
ATOM 1577 C C . VAL A 1 218 ? 1.766 8.259 16.572 1.00 97.31 218 VAL A C 1
ATOM 1579 O O . VAL A 1 218 ? 2.070 8.532 17.734 1.00 97.31 218 VAL A O 1
ATOM 1582 N N . ASN A 1 219 ? 0.502 8.132 16.171 1.00 95.25 219 ASN A N 1
ATOM 1583 C CA . ASN A 1 219 ? -0.659 8.443 16.997 1.00 95.25 219 ASN A CA 1
ATOM 1584 C C . ASN A 1 219 ? -1.075 7.321 17.966 1.00 95.25 219 ASN A C 1
ATOM 1586 O O . ASN A 1 219 ? -2.250 7.187 18.314 1.00 95.25 219 ASN A O 1
ATOM 1590 N N . THR A 1 220 ? -0.096 6.574 18.470 1.00 92.25 220 THR A N 1
ATOM 1591 C CA . THR A 1 220 ? -0.268 5.570 19.520 1.00 92.25 220 THR A CA 1
ATOM 1592 C C . THR A 1 220 ? 0.835 5.682 20.575 1.00 92.25 220 THR A C 1
ATOM 1594 O O . THR A 1 220 ? 1.809 6.422 20.408 1.00 92.25 220 THR A O 1
ATOM 1597 N N . GLY A 1 221 ? 0.669 4.951 21.679 1.00 91.88 221 GLY A N 1
ATOM 1598 C CA . GLY A 1 221 ? 1.704 4.815 22.700 1.00 91.88 221 GLY A CA 1
ATOM 1599 C C . GLY A 1 221 ? 2.929 4.076 22.158 1.00 91.88 221 GLY A C 1
ATOM 1600 O O . GLY A 1 221 ? 2.799 3.164 21.350 1.00 91.88 221 GLY A O 1
ATOM 1601 N N . ASN A 1 222 ? 4.117 4.463 22.621 1.00 93.94 222 ASN A N 1
ATOM 1602 C CA . ASN A 1 222 ? 5.382 3.887 22.160 1.00 93.94 222 ASN A CA 1
ATOM 1603 C C . ASN A 1 222 ? 5.444 2.360 22.363 1.00 93.94 222 ASN A C 1
ATOM 1605 O O . ASN A 1 222 ? 5.182 1.858 23.460 1.00 93.94 222 ASN A O 1
ATOM 1609 N N . HIS A 1 223 ? 5.868 1.650 21.319 1.00 94.00 223 HIS A N 1
ATOM 1610 C CA . HIS A 1 223 ? 6.221 0.235 21.336 1.00 94.00 223 HIS A CA 1
ATOM 1611 C C . HIS A 1 223 ? 7.443 -0.034 20.440 1.00 94.00 223 HIS A C 1
ATOM 1613 O O . HIS A 1 223 ? 7.916 0.825 19.696 1.00 94.00 223 HIS A O 1
ATOM 1619 N N . LEU A 1 224 ? 7.971 -1.260 20.504 1.00 94.00 224 LEU A N 1
ATOM 1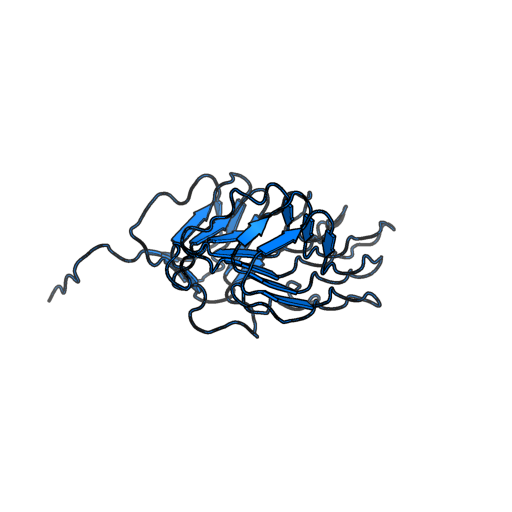620 C CA . LEU A 1 224 ? 9.007 -1.697 19.568 1.00 94.00 224 LEU A CA 1
ATOM 1621 C C . LEU A 1 224 ? 8.442 -1.736 18.145 1.00 94.00 224 LEU A C 1
ATOM 1623 O O . LEU A 1 224 ? 7.407 -2.357 17.918 1.00 94.00 224 LEU A O 1
ATOM 1627 N N . LEU A 1 225 ? 9.162 -1.141 17.192 1.00 93.50 225 LEU A N 1
ATOM 1628 C CA . LEU A 1 225 ? 8.741 -1.055 15.791 1.00 93.50 225 LEU A CA 1
ATOM 1629 C C . LEU A 1 225 ? 8.692 -2.405 15.066 1.00 93.50 225 LEU A C 1
ATOM 1631 O O . LEU A 1 225 ? 8.066 -2.485 14.024 1.00 93.50 225 LEU A O 1
ATOM 1635 N N . GLY A 1 226 ? 9.355 -3.451 15.561 1.00 95.62 226 GLY A N 1
ATOM 1636 C CA . GLY A 1 226 ? 9.435 -4.750 14.890 1.00 95.62 226 GLY A CA 1
ATOM 1637 C C . GLY A 1 226 ? 10.872 -5.151 14.563 1.00 95.62 226 GLY A C 1
ATOM 1638 O O . GLY A 1 226 ? 11.800 -4.792 15.285 1.00 95.62 226 GLY A O 1
ATOM 1639 N N . SER A 1 227 ? 11.047 -5.944 13.504 1.00 96.12 227 SER A N 1
ATOM 1640 C CA . SER A 1 227 ? 12.330 -6.585 13.163 1.00 96.12 227 SER A CA 1
ATOM 1641 C C . SER A 1 227 ? 13.141 -5.861 12.089 1.00 96.12 227 SER A C 1
ATOM 1643 O O . SER A 1 227 ? 14.311 -6.195 11.902 1.00 96.12 227 SER A O 1
ATOM 1645 N N . GLY A 1 228 ? 12.541 -4.903 11.378 1.00 95.81 228 GLY A N 1
ATOM 1646 C CA . GLY A 1 228 ? 13.228 -4.159 10.325 1.00 95.81 228 GLY A CA 1
ATOM 1647 C C . GLY A 1 228 ? 14.091 -3.008 10.824 1.00 95.81 228 GLY A C 1
ATOM 1648 O O . GLY A 1 228 ? 14.380 -2.870 12.012 1.00 95.81 228 GLY A O 1
ATOM 1649 N N . THR A 1 229 ? 14.534 -2.178 9.881 1.00 96.19 229 THR A N 1
ATOM 1650 C CA . THR A 1 229 ? 15.536 -1.133 10.138 1.00 96.19 229 THR A CA 1
ATOM 1651 C C . THR A 1 229 ? 14.970 0.263 9.905 1.00 96.19 229 THR A C 1
ATOM 1653 O O . THR A 1 229 ? 14.236 0.496 8.948 1.00 96.19 229 THR A O 1
ATOM 1656 N N . VAL A 1 230 ? 15.365 1.213 10.751 1.00 97.44 230 VAL A N 1
ATOM 1657 C CA . VAL A 1 230 ? 15.173 2.648 10.514 1.00 97.44 230 VAL A CA 1
ATOM 1658 C C . VAL A 1 230 ? 16.502 3.239 10.048 1.00 97.44 230 VAL A C 1
ATOM 1660 O O . VAL A 1 230 ? 17.531 2.987 10.676 1.00 97.44 230 VAL A O 1
ATOM 1663 N N . ILE A 1 231 ? 16.502 3.989 8.947 1.00 95.94 231 ILE A N 1
ATOM 1664 C CA . ILE A 1 231 ? 17.713 4.582 8.359 1.00 95.94 231 ILE A CA 1
ATOM 1665 C C . ILE A 1 231 ? 17.575 6.088 8.140 1.00 95.94 231 ILE A C 1
ATOM 1667 O O . ILE A 1 231 ? 16.465 6.619 8.059 1.00 95.94 231 ILE A O 1
ATOM 1671 N N . ASN A 1 232 ? 18.738 6.719 7.940 1.00 96.44 232 ASN A N 1
ATOM 1672 C CA . ASN A 1 232 ? 18.941 8.158 7.770 1.00 96.44 232 ASN A CA 1
ATOM 1673 C C . ASN A 1 232 ? 18.529 8.980 9.001 1.00 96.44 232 ASN A C 1
ATOM 1675 O O . ASN A 1 232 ? 17.846 8.499 9.903 1.00 96.44 232 ASN A O 1
ATOM 1679 N N . GLU A 1 233 ? 19.022 10.216 9.075 1.00 95.19 233 GLU A N 1
ATOM 1680 C CA . GLU A 1 233 ? 18.667 11.120 10.170 1.00 95.19 233 GLU A CA 1
ATOM 1681 C C . GLU A 1 233 ? 17.170 11.465 10.124 1.00 95.19 233 GLU A C 1
ATOM 1683 O O . GLU A 1 233 ? 16.545 11.424 9.065 1.00 95.19 233 GLU A O 1
ATOM 1688 N N . GLY A 1 234 ? 16.592 11.805 11.272 1.00 96.88 234 GLY A N 1
ATOM 1689 C CA . GLY A 1 234 ? 15.177 12.130 11.430 1.00 96.88 234 GLY A CA 1
ATOM 1690 C C . GLY A 1 234 ? 14.690 11.785 12.832 1.00 96.88 234 GLY A C 1
ATOM 1691 O O . GLY A 1 234 ? 15.481 11.398 13.695 1.00 96.88 234 GLY A O 1
ATOM 1692 N N . GLU A 1 235 ? 13.387 11.915 13.064 1.00 96.38 235 GLU A N 1
ATOM 1693 C CA . GLU A 1 235 ? 12.789 11.667 14.378 1.00 96.38 235 GLU A CA 1
ATOM 1694 C C . GLU A 1 235 ? 11.500 10.848 14.272 1.00 96.38 235 GLU A C 1
ATOM 1696 O O . GLU A 1 235 ? 10.710 11.030 13.347 1.00 96.38 235 GLU A O 1
ATOM 1701 N N . ILE A 1 236 ? 11.265 9.971 15.250 1.00 97.31 236 ILE A N 1
ATOM 1702 C CA . ILE A 1 236 ? 9.965 9.331 15.466 1.00 97.31 236 ILE A CA 1
ATOM 1703 C C . ILE A 1 236 ? 9.401 9.860 16.783 1.00 97.31 236 ILE A C 1
ATOM 1705 O O . ILE A 1 236 ? 9.955 9.602 17.852 1.00 97.31 236 ILE A O 1
ATOM 1709 N N . ILE A 1 237 ? 8.292 10.592 16.701 1.00 96.38 237 ILE A N 1
ATOM 1710 C CA . ILE A 1 237 ? 7.582 11.148 17.852 1.00 96.38 237 ILE A CA 1
ATOM 1711 C C . ILE A 1 237 ? 6.316 10.331 18.081 1.00 96.38 237 ILE A C 1
ATOM 1713 O O . ILE A 1 237 ? 5.398 10.340 17.265 1.00 96.38 237 ILE A O 1
ATOM 1717 N N . TRP A 1 238 ? 6.246 9.666 19.225 1.00 94.88 238 TRP A N 1
ATOM 1718 C CA . TRP A 1 238 ? 5.061 8.930 19.657 1.00 94.88 238 TRP A CA 1
ATOM 1719 C C . TRP A 1 238 ? 4.106 9.853 20.409 1.00 94.88 238 TRP A C 1
ATOM 1721 O O . TRP A 1 238 ? 4.550 10.722 21.168 1.00 94.88 238 TRP A O 1
ATOM 1731 N N . LEU A 1 239 ? 2.797 9.648 20.261 1.00 87.69 239 LEU A N 1
ATOM 1732 C CA . LEU A 1 239 ? 1.848 10.240 21.194 1.00 87.69 239 LEU A CA 1
ATOM 1733 C C . LEU A 1 239 ? 2.132 9.680 22.588 1.00 87.69 239 LEU A C 1
ATOM 1735 O O . LEU A 1 239 ? 2.090 8.473 22.828 1.00 87.69 239 LEU A O 1
ATOM 1739 N N . SER A 1 240 ? 2.415 10.566 23.541 1.00 61.97 240 SER A N 1
ATOM 1740 C CA . SER A 1 240 ? 2.468 10.164 24.937 1.00 61.97 240 SER A CA 1
ATOM 1741 C C . SER A 1 240 ? 1.067 9.734 25.368 1.00 61.97 240 SER A C 1
ATOM 1743 O O . SER A 1 240 ? 0.106 10.506 25.322 1.00 61.97 240 SER A O 1
ATOM 1745 N N . THR A 1 241 ? 0.924 8.485 25.804 1.00 52.38 241 THR A N 1
ATOM 1746 C CA . THR A 1 241 ? -0.277 8.049 26.514 1.00 52.38 241 THR A CA 1
ATOM 1747 C C . THR A 1 241 ? -0.368 8.812 27.838 1.00 52.38 241 THR A C 1
ATOM 1749 O O . THR A 1 241 ? 0.219 8.410 28.836 1.00 52.38 241 THR A O 1
ATOM 1752 N N . GLY A 1 242 ? -1.111 9.922 27.834 1.00 42.28 242 GLY A N 1
ATOM 1753 C CA . GLY A 1 242 ? -1.628 10.595 29.026 1.00 42.28 242 GLY A CA 1
ATOM 1754 C C . GLY A 1 242 ? -0.761 11.715 29.624 1.00 42.28 242 GLY A C 1
ATOM 1755 O O . GLY A 1 242 ? 0.283 11.476 30.215 1.00 42.28 242 GLY A O 1
ATOM 1756 N N . THR A 1 243 ? -1.337 12.922 29.625 1.00 34.94 243 THR A N 1
ATOM 1757 C CA . THR A 1 243 ? -1.008 14.106 30.451 1.00 34.94 243 THR A CA 1
ATOM 1758 C C . THR A 1 243 ? 0.192 14.966 30.024 1.00 34.94 243 THR A C 1
ATOM 1760 O O . THR A 1 243 ? 1.354 14.583 30.095 1.00 34.94 243 THR A O 1
ATOM 1763 N N . ILE A 1 244 ? -0.123 16.215 29.661 1.00 40.41 244 ILE A N 1
ATOM 1764 C CA . ILE A 1 244 ? 0.814 17.327 29.475 1.00 40.41 244 ILE A CA 1
ATOM 1765 C C . ILE A 1 244 ? 1.444 17.670 30.834 1.00 40.41 244 ILE A C 1
ATOM 1767 O O . ILE A 1 244 ? 0.759 18.207 31.705 1.00 40.41 244 ILE A O 1
ATOM 1771 N N . PHE A 1 245 ? 2.747 17.451 31.009 1.00 34.53 245 PHE A N 1
ATOM 1772 C CA . PHE A 1 245 ? 3.499 18.145 32.056 1.00 34.53 245 PHE A CA 1
ATOM 1773 C C . PHE A 1 245 ? 3.936 19.512 31.522 1.00 34.53 245 PHE A C 1
ATOM 1775 O O . PHE A 1 245 ? 4.884 19.624 30.750 1.00 34.53 245 PHE A O 1
ATOM 1782 N N . LYS A 1 246 ? 3.234 20.574 31.936 1.00 36.59 246 LYS A N 1
ATOM 1783 C CA . LYS A 1 246 ? 3.794 21.930 31.900 1.00 36.59 246 LYS A CA 1
ATOM 1784 C C . LYS A 1 246 ? 4.749 22.064 33.080 1.00 36.59 246 LYS A C 1
ATOM 1786 O O . LYS A 1 246 ? 4.296 22.131 34.221 1.00 36.59 246 LYS A O 1
ATOM 1791 N N . VAL A 1 247 ? 6.046 22.132 32.809 1.00 36.84 247 VAL A N 1
ATOM 1792 C CA . VAL A 1 247 ? 7.009 22.669 33.775 1.00 36.84 247 VAL A CA 1
ATOM 1793 C C . VAL A 1 247 ? 7.001 24.191 33.607 1.00 36.84 247 VAL A C 1
ATOM 1795 O O . VAL A 1 247 ? 7.051 24.680 32.478 1.00 36.84 247 VAL A O 1
ATOM 1798 N N . LYS A 1 248 ? 6.813 24.915 34.715 1.00 48.09 248 LYS A N 1
ATOM 1799 C CA . LYS A 1 248 ? 7.013 26.369 34.777 1.00 48.09 248 LYS A CA 1
ATOM 1800 C C . LYS A 1 248 ? 8.497 26.693 34.774 1.00 48.09 248 LYS A C 1
ATOM 1802 O O . LYS A 1 248 ? 9.237 25.937 35.439 1.00 48.09 248 LYS A O 1
#

Radius of gyration: 17.96 Å; chains: 1; bounding box: 45×44×60 Å

pLDDT: mean 89.24, std 15.24, range [34.53, 98.88]

Secondary structure (DSSP, 8-state):
---SSSSPPP-S-SSS--PPPPP-SS-PPP-EEEEE-SSEEE-SSEEE-PPPPBSSSPPPP-EEEEEESEEEBS-EEE-PPPPBPPSS-----PPP-EEEEEE-STT--STTB-SEEE-PPPP-GGGT-PPPP-EEEEE-TTS-TT-SEEEE---S----PPEEES-SSSPPTTSSTTPEEEE-TT-EEEESS-EEESEEEE-STT-EEE-TT-EEEESS-----BSSEEESS-EEEEPPSS------

Foldseek 3Di:
DFDDDVTDWFEAAQAAGQWFWDAFDPWGFFHEAAADEAEEDEAAEEDEREWAEDQAETIAFGEYHHEYQAYAYAYEYAREWHAHDDDPDQHETYAFYHYHYAHAHPPHDCVRYNYYYAGAWYARPPNQRTHAGYWYWYHYNVRDQLQTETETDHPDDGSHDAREPPTPYNYDPCSAQRYEYEFDDQHEHEYPEAEHHQHAADADQNYEYEDPQYEYEHNADDDDRYNYYYDDDYYYHYPHPDDDDDDD

Sequence (248 aa):
MGATTYRGPCYGSVIAPTNIGSGGSGSAGGGAVLFKVTGETRVDGLIACDGNPNYTHSGAGGSINIKTGILRGRGTIQAMGGDRVDNGQVQGSGAGGRIAIILSEPGADFSPFTGTIQAYGGPGGYAGLGGGAGTVYLEDAATTFRYGSVIIDQQRTNYLRPTEFPPAGDFMEKETDRATFQLLSHTVMRLTDDFVVGDIWIDSPNAVLDLNFKTLRVNTGNHLLGSGTVINEGEIIWLSTGTIFKVK